Protein AF-A0A2V7YH62-F1 (afdb_monomer_lite)

Foldseek 3Di:
DDDDDDDDDDPDPPPLDDAAAAEAEQCEACVLPVQLVSLVVCVVRVHQAYEYFANQYQLVDARPVCCVPDPDHDDSVNRNVCRLVVSCVRRVVSNPPHQYAYAHALSCVNPDDQVRVCVSCVCRQVPVQFVVQQCVLPVPPPDRGSWTWGDDSLEIETEAEPRDLPGLDPVRLVVVLSVLVVLLPDPSRQEYEYEHAFAQDPDPPNVQHLVVDPSSNVSSVSVVVSQVVSCVNRVGYYHYYYHRPPDDDDDDPDDDDDDDDDDDDDDDDDDDDDDDDDDDPPPDPDDDDDDDDDDDDDDDDDD

Radius of gyration: 22.77 Å; chains: 1; bounding box: 61×68×78 Å

Sequence (303 aa):
MRTTFLLLCFATSISAQTWRFAVAGDSRNCGDVVMPAIAAGAKADHAAFYWHLGDFRALYKLDEDMVREAKTPFTILSYQSAAWPDFIRYQLQPFAPIPIFLGIGNHEMVQHTRGDYVMQFGDWLTRPEIVRQRLADDANDHVVRPYYHWIQGGVDFITMDNASQDMFDFPQVAWVRRILARDAADPQVKTVVVGMHAALPHSLGCDHSMNESAQGEYSGSQVYRELLQFRAASNKKVYVIASHSHFCTRRCSAGNHHRHGRRDSLSAAGYDAGLPARARTDRRLRISHGHRGPRRHDHVRFP

pLDDT: mean 81.3, std 25.96, range [20.94, 98.88]

Structure (mmCIF, N/CA/C/O backbone):
data_AF-A0A2V7YH62-F1
#
_entry.id   AF-A0A2V7Y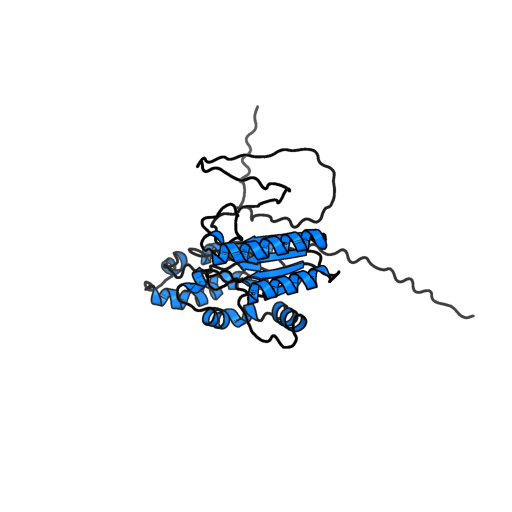H62-F1
#
loop_
_atom_site.group_PDB
_atom_site.id
_atom_site.type_symbol
_atom_site.label_atom_id
_atom_site.label_alt_id
_atom_site.label_comp_id
_atom_site.label_asym_id
_atom_site.label_entity_id
_atom_site.label_seq_id
_atom_site.pdbx_PDB_ins_code
_atom_site.Cartn_x
_atom_site.Cartn_y
_atom_site.Cartn_z
_atom_site.occupancy
_atom_site.B_iso_or_equiv
_atom_site.auth_seq_id
_atom_site.auth_comp_id
_atom_site.auth_asym_id
_atom_site.auth_atom_id
_atom_site.pdbx_PDB_model_num
ATOM 1 N N . MET A 1 1 ? -22.634 -34.916 55.154 1.00 40.41 1 MET A N 1
ATOM 2 C CA . MET A 1 1 ? -21.744 -33.748 54.977 1.00 40.41 1 MET A CA 1
ATOM 3 C C . MET A 1 1 ? -21.617 -33.485 53.483 1.00 40.41 1 MET A C 1
ATOM 5 O O . MET A 1 1 ? -21.158 -34.369 52.776 1.00 40.41 1 MET A O 1
ATOM 9 N N . ARG A 1 2 ? -22.136 -32.357 52.980 1.00 38.56 2 ARG A N 1
ATOM 10 C CA . ARG A 1 2 ? -22.010 -31.957 51.567 1.00 38.56 2 ARG A CA 1
ATOM 11 C C . ARG A 1 2 ? -20.915 -30.900 51.482 1.00 38.56 2 ARG A C 1
ATOM 13 O O . ARG A 1 2 ? -21.085 -29.811 52.017 1.00 38.56 2 ARG A O 1
ATOM 20 N N . THR A 1 3 ? -19.797 -31.256 50.868 1.00 43.84 3 THR A N 1
ATOM 21 C CA . THR A 1 3 ? -18.646 -30.370 50.689 1.00 43.84 3 THR A CA 1
ATOM 22 C C . THR A 1 3 ? -18.830 -29.605 49.384 1.00 43.84 3 THR A C 1
ATOM 24 O O . THR A 1 3 ? -18.710 -30.174 48.303 1.00 43.84 3 THR A O 1
ATOM 27 N N . THR A 1 4 ? -19.179 -2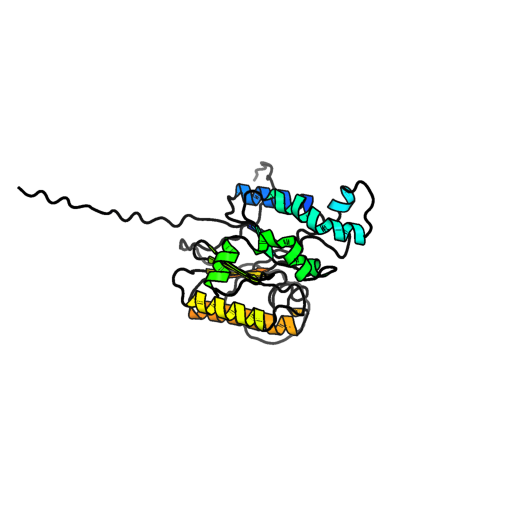8.325 49.480 1.00 45.91 4 THR A N 1
ATOM 28 C CA . THR A 1 4 ? -19.284 -27.421 48.330 1.00 45.91 4 THR A CA 1
ATOM 29 C C . THR A 1 4 ? -17.884 -26.917 47.981 1.00 45.91 4 THR A C 1
ATOM 31 O O . THR A 1 4 ? -17.276 -26.198 48.771 1.00 45.91 4 THR A O 1
ATOM 34 N N . PHE A 1 5 ? -17.354 -27.299 46.819 1.00 43.34 5 PHE A N 1
ATOM 35 C CA . PHE A 1 5 ? -16.109 -26.739 46.289 1.00 43.34 5 PHE A CA 1
ATOM 36 C C . PHE A 1 5 ? -16.401 -25.380 45.642 1.00 43.34 5 PHE A C 1
ATOM 38 O O . PHE A 1 5 ? -17.136 -25.301 44.659 1.00 43.34 5 PHE A O 1
ATOM 45 N N . LEU A 1 6 ? -15.831 -24.309 46.197 1.00 43.38 6 LEU A N 1
ATOM 46 C CA . LEU A 1 6 ? -15.834 -22.983 45.584 1.00 43.38 6 LEU A CA 1
ATOM 47 C C . LEU A 1 6 ? -14.673 -22.917 44.579 1.00 43.38 6 LEU A C 1
ATOM 49 O O . LEU A 1 6 ? -13.509 -22.932 44.977 1.00 43.38 6 LEU A O 1
ATOM 53 N N . LEU A 1 7 ? -14.975 -22.859 43.281 1.00 44.12 7 LEU A N 1
ATOM 54 C CA . LEU A 1 7 ? -13.971 -22.605 42.247 1.00 44.12 7 LEU A CA 1
ATOM 55 C C . LEU A 1 7 ? -13.761 -21.086 42.134 1.00 44.12 7 LEU A C 1
ATOM 57 O O . LEU A 1 7 ? -14.620 -20.371 41.620 1.00 44.12 7 LEU A O 1
ATOM 61 N N . LEU A 1 8 ? -12.628 -20.578 42.624 1.00 50.72 8 LEU A N 1
ATOM 62 C CA . LEU A 1 8 ? -12.190 -19.213 42.330 1.00 50.72 8 LEU A CA 1
ATOM 63 C C . LEU A 1 8 ? -11.562 -19.178 40.931 1.00 50.72 8 LEU A C 1
ATOM 65 O O . LEU A 1 8 ? -10.417 -19.584 40.737 1.00 50.72 8 LEU A O 1
ATOM 69 N N . CYS A 1 9 ? -12.306 -18.667 39.950 1.00 48.62 9 CYS A N 1
ATOM 70 C CA . CYS A 1 9 ? -11.752 -18.295 38.653 1.00 48.62 9 CYS A CA 1
ATOM 71 C C . CYS A 1 9 ? -10.941 -17.002 38.805 1.00 48.62 9 CYS A C 1
ATOM 73 O O . CYS A 1 9 ? -11.497 -15.905 38.842 1.00 48.62 9 CYS A O 1
ATOM 75 N N . PHE A 1 10 ? -9.616 -17.119 38.876 1.00 48.09 10 PHE A N 1
ATOM 76 C CA . PHE A 1 10 ? -8.734 -15.977 38.665 1.00 48.09 10 PHE A CA 1
ATOM 77 C C . PHE A 1 10 ? -8.800 -15.581 37.188 1.00 48.09 10 PHE A C 1
ATOM 79 O O . PHE A 1 10 ? -8.262 -16.274 36.327 1.00 48.09 10 PHE A O 1
ATOM 86 N N . ALA A 1 11 ? -9.470 -14.468 36.889 1.00 48.06 11 ALA A N 1
ATOM 87 C CA . ALA A 1 11 ? -9.362 -13.819 35.592 1.00 48.06 11 ALA A CA 1
ATOM 88 C C . ALA A 1 11 ? -7.935 -13.272 35.455 1.00 48.06 11 ALA A C 1
ATOM 90 O O . ALA A 1 11 ? -7.591 -12.223 36.001 1.00 48.06 11 ALA A O 1
ATOM 91 N N . THR A 1 12 ? -7.072 -14.009 34.762 1.00 44.12 12 THR A N 1
ATOM 92 C CA . THR A 1 12 ? -5.773 -13.497 34.347 1.00 44.12 12 THR A CA 1
ATOM 93 C C . THR A 1 12 ? -6.015 -12.444 33.273 1.00 44.12 12 THR A C 1
ATOM 95 O O . THR A 1 12 ? -6.425 -12.742 32.153 1.00 44.12 12 THR A O 1
ATOM 98 N N . SER A 1 13 ? -5.787 -11.178 33.618 1.00 47.88 13 SER A N 1
ATOM 99 C CA . SER A 1 13 ? -5.705 -10.104 32.632 1.00 47.88 13 SER A CA 1
ATOM 100 C C . SER A 1 13 ? -4.588 -10.450 31.650 1.00 47.88 13 SER A C 1
ATOM 102 O O . SER A 1 13 ? -3.409 -10.291 31.970 1.00 47.88 13 SER A O 1
ATOM 104 N N . ILE A 1 14 ? -4.947 -10.943 30.461 1.00 49.38 14 ILE A N 1
ATOM 105 C CA . ILE A 1 14 ? -4.014 -11.095 29.345 1.00 49.38 14 ILE A CA 1
ATOM 106 C C . ILE A 1 14 ? -3.505 -9.689 29.038 1.00 49.38 14 ILE A C 1
ATOM 108 O O . ILE A 1 14 ? -4.205 -8.859 28.457 1.00 49.38 14 ILE A O 1
ATOM 112 N N . SER A 1 15 ? -2.292 -9.386 29.496 1.00 53.06 15 SER A N 1
ATOM 113 C CA . SER A 1 15 ? -1.600 -8.171 29.094 1.00 53.06 15 SER A CA 1
ATOM 114 C C . SER A 1 15 ? -1.479 -8.217 27.577 1.00 53.06 15 SER A C 1
ATOM 116 O O . SER A 1 15 ? -0.818 -9.105 27.043 1.00 53.06 15 SER A O 1
ATOM 118 N N . ALA A 1 16 ? -2.148 -7.294 26.882 1.00 64.69 16 ALA A N 1
ATOM 119 C CA . ALA A 1 16 ? -2.027 -7.158 25.437 1.00 64.69 16 ALA A CA 1
ATOM 120 C C . ALA A 1 16 ? -0.539 -7.020 25.084 1.00 64.69 16 ALA A C 1
ATOM 122 O O . ALA A 1 16 ? 0.076 -5.988 25.387 1.00 64.69 16 ALA A O 1
ATOM 123 N N . GLN A 1 17 ? 0.026 -8.084 24.508 1.00 74.19 17 GLN A N 1
ATOM 124 C CA . GLN A 1 17 ? 1.429 -8.171 24.135 1.00 74.19 17 GLN A CA 1
ATOM 125 C C . GLN A 1 17 ? 1.733 -7.074 23.116 1.00 74.19 17 GLN A C 1
ATOM 127 O O . GLN A 1 17 ? 0.999 -6.883 22.146 1.00 74.19 17 GLN A O 1
ATOM 132 N N . THR A 1 18 ? 2.803 -6.319 23.352 1.00 87.50 18 THR A N 1
ATOM 133 C CA . THR A 1 18 ? 3.284 -5.339 22.379 1.00 87.50 18 THR A CA 1
ATOM 134 C C . THR A 1 18 ? 3.775 -6.083 21.143 1.00 87.50 18 THR A C 1
ATOM 136 O O . THR A 1 18 ? 4.648 -6.940 21.254 1.00 87.50 18 THR A O 1
ATOM 139 N N . TRP A 1 19 ? 3.249 -5.725 19.976 1.00 94.69 19 TRP A N 1
ATOM 140 C CA . TRP A 1 19 ? 3.699 -6.227 18.682 1.00 94.69 19 TRP A CA 1
ATOM 141 C C . TRP A 1 19 ? 4.122 -5.062 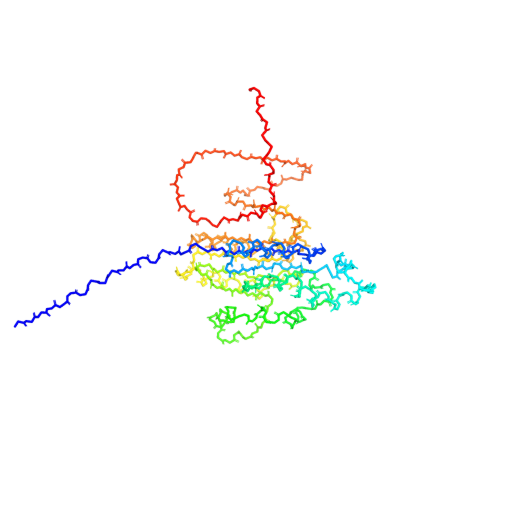17.783 1.00 94.69 19 TRP A C 1
ATOM 143 O O . TRP A 1 19 ? 3.827 -3.896 18.065 1.00 94.69 19 TRP A O 1
ATOM 153 N N . ARG A 1 20 ? 4.876 -5.379 16.730 1.00 95.62 20 ARG A N 1
ATOM 154 C CA . ARG A 1 20 ? 5.423 -4.419 15.764 1.00 95.62 20 ARG A CA 1
ATOM 155 C C . ARG A 1 20 ? 5.091 -4.873 14.354 1.00 95.62 20 ARG A C 1
ATOM 157 O O . ARG A 1 20 ? 4.827 -6.049 14.137 1.00 95.62 20 ARG A O 1
ATOM 164 N N . PHE A 1 21 ? 5.153 -3.959 13.404 1.00 97.75 21 PHE A N 1
ATOM 165 C CA . PHE A 1 21 ? 5.138 -4.272 11.983 1.00 97.75 21 PHE A CA 1
ATOM 166 C C . PHE A 1 21 ? 6.168 -3.396 11.277 1.00 97.75 21 PHE A C 1
ATOM 168 O O . PHE A 1 21 ? 6.520 -2.325 11.780 1.00 97.75 21 PHE A O 1
ATOM 175 N N . ALA A 1 22 ? 6.660 -3.869 10.139 1.00 97.88 22 ALA A N 1
ATOM 176 C CA . ALA A 1 22 ? 7.537 -3.107 9.266 1.00 97.88 22 ALA A CA 1
ATOM 177 C C . ALA A 1 22 ? 6.733 -2.601 8.063 1.00 97.88 22 ALA A C 1
ATOM 179 O O . ALA A 1 22 ? 5.840 -3.288 7.573 1.00 97.88 22 ALA A O 1
ATOM 180 N N . VAL A 1 23 ? 7.047 -1.402 7.582 1.00 97.50 23 VAL A N 1
ATOM 181 C CA . VAL A 1 23 ? 6.418 -0.812 6.398 1.00 97.50 23 VAL A CA 1
ATOM 182 C C . VAL A 1 23 ? 7.465 -0.043 5.607 1.00 97.50 23 VAL A C 1
ATOM 184 O O . VAL A 1 23 ? 8.304 0.636 6.200 1.00 97.50 23 VAL A O 1
ATOM 187 N N . ALA A 1 24 ? 7.438 -0.179 4.287 1.00 95.44 24 ALA A N 1
ATOM 188 C CA . ALA A 1 24 ? 8.243 0.612 3.362 1.00 95.44 24 ALA A CA 1
ATOM 189 C C . ALA A 1 24 ? 7.546 0.658 1.993 1.00 95.44 24 ALA A C 1
ATOM 191 O O . ALA A 1 24 ? 6.487 0.066 1.814 1.00 95.44 24 ALA A O 1
ATOM 192 N N . GLY A 1 25 ? 8.147 1.334 1.031 1.00 94.81 25 GLY A N 1
ATOM 193 C CA . GLY A 1 25 ? 7.817 1.253 -0.386 1.00 94.81 25 GLY A CA 1
ATOM 194 C C . GLY A 1 25 ? 8.993 1.797 -1.188 1.00 94.81 25 GLY A C 1
ATOM 195 O O . GLY A 1 25 ? 10.031 2.103 -0.593 1.00 94.81 25 GLY A O 1
ATOM 196 N N . ASP A 1 26 ? 8.845 1.909 -2.507 1.00 95.06 26 ASP A N 1
ATOM 197 C CA . ASP A 1 26 ? 9.877 2.494 -3.374 1.00 95.06 26 ASP A CA 1
ATOM 198 C C . ASP A 1 26 ? 11.235 1.792 -3.268 1.00 95.06 26 ASP A C 1
ATOM 200 O O . ASP A 1 26 ? 12.288 2.423 -3.182 1.00 95.06 26 ASP A O 1
ATOM 204 N N . SER A 1 27 ? 11.222 0.461 -3.287 1.00 93.81 27 SER A N 1
ATOM 205 C CA . SER A 1 27 ? 12.439 -0.355 -3.236 1.00 93.81 27 SER A CA 1
ATOM 206 C C . SER A 1 27 ? 13.240 -0.343 -4.542 1.00 93.81 27 SER A C 1
ATOM 208 O O . SER A 1 27 ? 14.323 -0.922 -4.609 1.00 93.81 27 SER A O 1
ATOM 210 N N . ARG A 1 28 ? 12.699 0.310 -5.575 1.00 90.75 28 ARG A N 1
ATOM 211 C CA . ARG A 1 28 ? 13.277 0.496 -6.909 1.00 90.75 28 ARG A CA 1
ATOM 212 C C . ARG A 1 28 ? 14.761 0.867 -6.852 1.00 90.75 28 ARG A C 1
ATOM 214 O O . ARG A 1 28 ? 15.190 1.640 -6.003 1.00 90.75 28 ARG A O 1
ATOM 221 N N . ASN A 1 29 ? 15.497 0.431 -7.869 1.00 87.62 29 ASN A N 1
ATOM 222 C CA . ASN A 1 29 ? 16.886 0.781 -8.154 1.00 87.62 29 ASN A CA 1
ATOM 223 C C . ASN A 1 29 ? 17.848 0.460 -6.995 1.00 87.62 29 ASN A C 1
ATOM 225 O O . ASN A 1 29 ? 18.127 1.313 -6.156 1.00 87.62 29 ASN A O 1
ATOM 229 N N . CYS A 1 30 ? 18.423 -0.749 -7.009 1.00 92.88 30 CYS A N 1
ATOM 230 C CA . CYS A 1 30 ? 19.193 -1.370 -5.916 1.00 92.88 30 CYS A CA 1
ATOM 231 C C . CYS A 1 30 ? 18.358 -2.053 -4.820 1.00 92.88 30 CYS A C 1
ATOM 233 O O . CYS A 1 30 ? 18.862 -2.293 -3.715 1.00 92.88 30 CYS A O 1
ATOM 235 N N . GLY A 1 31 ? 17.113 -2.423 -5.120 1.00 92.75 31 GLY A N 1
ATOM 236 C CA . GLY A 1 31 ? 16.243 -3.122 -4.177 1.00 92.75 31 GLY A CA 1
ATOM 237 C C . GLY A 1 31 ? 16.804 -4.460 -3.692 1.00 92.75 31 GLY A C 1
ATOM 238 O O . GLY A 1 31 ? 16.639 -4.785 -2.518 1.00 92.75 31 GLY A O 1
ATOM 239 N N . ASP A 1 32 ? 17.583 -5.171 -4.510 1.00 95.38 32 ASP A N 1
ATOM 240 C CA . ASP A 1 32 ? 18.215 -6.450 -4.132 1.00 95.38 32 ASP A CA 1
ATOM 241 C C . ASP A 1 32 ? 19.328 -6.288 -3.099 1.00 95.38 32 ASP A C 1
ATOM 243 O O . ASP A 1 32 ? 19.781 -7.256 -2.492 1.00 95.38 32 ASP A O 1
ATOM 247 N N . VAL A 1 33 ? 19.766 -5.051 -2.868 1.00 93.38 33 VAL A N 1
ATOM 248 C CA . VAL A 1 33 ? 20.717 -4.708 -1.811 1.00 93.38 33 VAL A CA 1
ATOM 249 C C . VAL A 1 33 ? 19.974 -4.196 -0.578 1.00 93.38 33 VAL A C 1
ATOM 251 O O . VAL A 1 33 ? 20.277 -4.588 0.551 1.00 93.38 33 VAL A O 1
ATOM 254 N N . VAL A 1 34 ? 18.991 -3.314 -0.778 1.00 94.06 34 VAL A N 1
ATOM 255 C CA . VAL A 1 34 ? 18.307 -2.605 0.313 1.00 94.06 34 VAL A CA 1
ATOM 256 C C . VAL A 1 34 ? 17.280 -3.492 1.018 1.00 94.06 34 VAL A C 1
ATOM 258 O O . VAL A 1 34 ? 17.224 -3.517 2.251 1.00 94.06 34 VAL A O 1
ATOM 261 N N . MET A 1 35 ? 16.485 -4.250 0.268 1.00 97.38 35 MET A N 1
ATOM 262 C CA . MET A 1 35 ? 15.373 -5.025 0.817 1.00 97.38 35 MET A CA 1
ATOM 263 C C . MET A 1 35 ? 15.812 -6.176 1.723 1.00 97.38 35 MET A C 1
ATOM 265 O O . MET A 1 35 ? 15.213 -6.323 2.792 1.00 97.38 35 MET A O 1
ATOM 269 N N . PRO A 1 36 ? 16.895 -6.923 1.429 1.00 97.75 36 PRO A N 1
ATOM 270 C CA . PRO A 1 36 ? 17.443 -7.877 2.391 1.00 97.75 36 PRO A CA 1
ATOM 271 C C . PRO A 1 36 ? 17.859 -7.238 3.724 1.00 97.75 36 PRO A C 1
ATOM 273 O O . PRO A 1 36 ? 17.656 -7.836 4.783 1.00 97.75 36 PRO A O 1
ATOM 276 N N . ALA A 1 37 ? 18.392 -6.010 3.707 1.00 96.06 37 ALA A N 1
ATOM 277 C CA . ALA A 1 37 ? 18.759 -5.298 4.930 1.00 96.06 37 ALA A CA 1
ATOM 278 C C . ALA A 1 37 ? 17.522 -4.858 5.734 1.00 96.06 37 ALA A C 1
ATOM 280 O O . ALA A 1 37 ? 17.495 -5.012 6.958 1.00 96.06 37 ALA A O 1
ATOM 281 N N . ILE A 1 38 ? 16.472 -4.373 5.058 1.00 96.12 38 ILE A N 1
ATOM 282 C CA . ILE A 1 38 ? 15.181 -4.063 5.697 1.00 96.12 38 ILE A CA 1
ATOM 283 C C . ILE A 1 38 ? 14.568 -5.333 6.300 1.00 96.12 38 ILE A C 1
ATOM 285 O O . ILE A 1 38 ? 14.123 -5.311 7.448 1.00 96.12 38 ILE A O 1
ATOM 289 N N . ALA A 1 39 ? 14.601 -6.453 5.575 1.00 98.19 39 ALA A N 1
ATOM 290 C CA . ALA A 1 39 ? 14.107 -7.738 6.056 1.00 98.19 39 ALA A CA 1
ATOM 291 C C . ALA A 1 39 ? 14.865 -8.225 7.299 1.00 98.19 39 ALA A C 1
ATOM 293 O O . ALA A 1 39 ? 14.245 -8.692 8.256 1.00 98.19 39 ALA A O 1
ATOM 294 N N . ALA A 1 40 ? 16.194 -8.077 7.328 1.00 98.00 40 ALA A N 1
ATOM 295 C CA . ALA A 1 40 ? 17.001 -8.396 8.504 1.00 98.00 40 ALA A CA 1
ATOM 296 C C . ALA A 1 40 ? 16.594 -7.548 9.723 1.00 98.00 40 ALA A C 1
ATOM 298 O O . ALA A 1 40 ? 16.428 -8.092 10.816 1.00 98.00 40 ALA A O 1
ATOM 299 N N . GLY A 1 41 ? 16.356 -6.246 9.528 1.00 96.69 41 GLY A N 1
ATOM 300 C CA . GLY A 1 41 ? 15.835 -5.359 10.573 1.00 96.69 41 GLY A CA 1
ATOM 301 C C . GLY A 1 41 ? 14.446 -5.775 11.065 1.00 96.69 41 GLY A C 1
ATOM 302 O O . GLY A 1 41 ? 14.234 -5.922 12.265 1.00 96.69 41 GLY A O 1
ATOM 303 N N . ALA A 1 42 ? 13.518 -6.062 10.146 1.00 97.88 42 ALA A N 1
ATOM 304 C CA . ALA A 1 42 ? 12.169 -6.519 10.484 1.00 97.88 42 ALA A CA 1
ATOM 305 C C . ALA A 1 42 ? 12.182 -7.826 11.299 1.00 97.88 42 ALA A C 1
ATOM 307 O O . ALA A 1 42 ? 11.416 -7.968 12.254 1.00 97.88 42 ALA A O 1
ATOM 308 N N . LYS A 1 43 ? 13.080 -8.763 10.964 1.00 98.12 43 LYS A N 1
ATOM 309 C CA . LYS A 1 43 ? 13.286 -10.006 11.728 1.00 98.12 43 LYS A CA 1
ATOM 310 C C . LYS A 1 43 ? 13.855 -9.736 13.115 1.00 98.12 43 LYS A C 1
ATOM 312 O O . LYS A 1 43 ? 13.335 -10.279 14.086 1.00 98.12 43 LYS A O 1
ATOM 317 N N . ALA A 1 44 ? 14.880 -8.889 13.213 1.00 97.31 44 ALA A N 1
ATOM 318 C CA . ALA A 1 44 ? 15.494 -8.522 14.487 1.00 97.31 44 ALA A CA 1
ATOM 319 C C . ALA A 1 44 ? 14.501 -7.825 15.435 1.00 97.31 44 ALA A C 1
ATOM 321 O O . ALA A 1 44 ? 14.512 -8.074 16.638 1.00 97.31 44 ALA A O 1
ATOM 322 N N . ASP A 1 45 ? 13.590 -7.015 14.890 1.00 95.88 45 ASP A N 1
ATOM 323 C CA . ASP A 1 45 ? 12.553 -6.317 15.658 1.00 95.88 45 ASP A CA 1
ATOM 324 C C . ASP A 1 45 ? 11.304 -7.173 15.944 1.00 95.88 45 ASP A C 1
ATOM 326 O O . ASP A 1 45 ? 10.366 -6.705 16.610 1.00 95.88 45 ASP A O 1
ATOM 330 N N . HIS A 1 46 ? 11.298 -8.429 15.480 1.00 96.50 46 HIS A N 1
ATOM 331 C CA . HIS A 1 46 ? 10.175 -9.365 15.561 1.00 96.50 46 HIS A CA 1
ATOM 332 C C . HIS A 1 46 ? 8.880 -8.773 14.984 1.00 96.50 46 HIS A C 1
ATOM 334 O O . HIS A 1 46 ? 7.822 -8.799 15.621 1.00 96.50 46 HIS A O 1
ATOM 340 N N . ALA A 1 47 ? 8.970 -8.191 13.787 1.00 97.75 47 ALA A N 1
ATOM 341 C CA . ALA A 1 47 ? 7.809 -7.671 13.081 1.00 97.75 47 ALA A CA 1
ATOM 342 C C . ALA A 1 47 ? 6.794 -8.796 12.813 1.00 97.75 47 ALA A C 1
ATOM 344 O O . ALA A 1 47 ? 7.133 -9.852 12.282 1.00 97.75 47 ALA A O 1
ATOM 345 N N . ALA A 1 48 ? 5.535 -8.549 13.169 1.00 98.00 48 ALA A N 1
ATOM 346 C CA . ALA A 1 48 ? 4.428 -9.470 12.946 1.00 98.00 48 ALA A CA 1
ATOM 347 C C . ALA A 1 48 ? 4.076 -9.598 11.457 1.00 98.00 48 ALA A C 1
ATOM 349 O O . ALA A 1 48 ? 3.566 -10.630 11.037 1.00 98.00 48 ALA A O 1
ATOM 350 N N . PHE A 1 49 ? 4.342 -8.550 10.678 1.00 98.62 49 PHE A N 1
ATOM 351 C CA . PHE A 1 49 ? 4.245 -8.536 9.224 1.00 98.62 49 PHE A CA 1
ATOM 352 C C . PHE A 1 49 ? 5.108 -7.409 8.637 1.00 98.62 49 PHE A C 1
ATOM 354 O O . PHE A 1 49 ? 5.535 -6.491 9.351 1.00 98.62 49 PHE A O 1
ATOM 361 N N . TYR A 1 50 ? 5.325 -7.478 7.329 1.00 98.69 50 TYR A N 1
ATOM 362 C CA . TYR A 1 50 ? 5.877 -6.424 6.491 1.00 98.69 50 TYR A CA 1
ATOM 363 C C . TYR A 1 50 ? 4.818 -5.932 5.493 1.00 98.69 50 TYR A C 1
ATOM 365 O O . TYR A 1 50 ? 4.071 -6.734 4.939 1.00 98.69 50 TYR A O 1
ATOM 373 N N . TRP A 1 51 ? 4.740 -4.622 5.267 1.00 98.75 51 TRP A N 1
ATOM 374 C CA . TRP A 1 51 ? 3.809 -3.998 4.326 1.00 98.75 51 TRP A CA 1
ATOM 375 C C . TRP A 1 51 ? 4.571 -3.144 3.312 1.00 98.75 51 TRP A C 1
ATOM 377 O O . TRP A 1 51 ? 5.231 -2.177 3.693 1.00 98.75 51 TRP A O 1
ATOM 387 N N . HIS A 1 52 ? 4.503 -3.508 2.032 1.00 98.56 52 HIS A N 1
ATOM 388 C CA . HIS A 1 52 ? 5.134 -2.768 0.941 1.00 98.56 52 HIS A CA 1
ATOM 389 C C . HIS A 1 52 ? 4.107 -1.885 0.234 1.00 98.56 52 HIS A C 1
ATOM 391 O O . HIS A 1 52 ? 3.122 -2.398 -0.285 1.00 98.56 52 HIS A O 1
ATOM 397 N N . LEU A 1 53 ? 4.326 -0.577 0.167 1.00 98.38 53 LEU A N 1
ATOM 398 C CA . LEU A 1 53 ? 3.367 0.403 -0.351 1.00 98.38 53 LEU A CA 1
ATOM 399 C C . LEU A 1 53 ? 3.630 0.772 -1.823 1.00 98.38 53 LEU A C 1
ATOM 401 O O . LEU A 1 53 ? 3.650 1.949 -2.173 1.00 98.38 53 LEU A O 1
ATOM 405 N N . GLY A 1 54 ? 3.829 -0.237 -2.675 1.00 97.31 54 GLY A N 1
ATOM 406 C CA . GLY A 1 54 ? 4.038 -0.056 -4.118 1.00 97.31 54 GLY A CA 1
ATOM 407 C C . GLY A 1 54 ? 5.453 0.348 -4.527 1.00 97.31 54 GLY A C 1
ATOM 408 O O . GLY A 1 54 ? 6.320 0.575 -3.676 1.00 97.31 54 GLY A O 1
ATOM 409 N N . ASP A 1 55 ? 5.655 0.418 -5.841 1.00 97.56 55 ASP A N 1
ATOM 410 C CA . ASP A 1 55 ? 6.905 0.744 -6.522 1.00 97.56 55 ASP A CA 1
ATOM 411 C C . ASP A 1 55 ? 8.032 -0.246 -6.218 1.00 97.56 55 ASP A C 1
ATOM 413 O O . ASP A 1 55 ? 9.005 0.041 -5.516 1.00 97.56 55 ASP A O 1
ATOM 417 N N . PHE A 1 56 ? 7.876 -1.443 -6.770 1.00 97.25 56 PHE A N 1
ATOM 418 C CA . PHE A 1 56 ? 8.752 -2.594 -6.543 1.00 97.25 56 PHE A CA 1
ATOM 419 C C . PHE A 1 56 ? 10.031 -2.533 -7.380 1.00 97.25 56 PHE A C 1
ATOM 421 O O . PHE A 1 56 ? 11.130 -2.872 -6.939 1.00 97.25 56 PHE A O 1
ATOM 428 N N . ARG A 1 57 ? 9.865 -2.114 -8.634 1.00 97.38 57 ARG A N 1
ATOM 429 C CA . ARG A 1 57 ? 10.905 -1.987 -9.657 1.00 97.38 57 ARG A CA 1
ATOM 430 C C . ARG A 1 57 ? 10.671 -0.710 -10.436 1.00 97.38 57 ARG A C 1
ATOM 432 O O . ARG A 1 57 ? 9.555 -0.201 -10.465 1.00 97.38 57 ARG A O 1
ATOM 439 N N . ALA A 1 58 ? 11.714 -0.165 -11.054 1.00 94.38 58 ALA A N 1
ATOM 440 C CA . ALA A 1 58 ? 11.560 1.069 -11.805 1.00 94.38 58 ALA A CA 1
ATOM 441 C C . ALA A 1 58 ? 10.604 0.885 -12.993 1.00 94.38 58 ALA A C 1
ATOM 443 O O . ALA A 1 58 ? 9.714 1.704 -13.162 1.00 94.38 58 ALA A O 1
ATOM 444 N N . LEU A 1 59 ? 10.732 -0.170 -13.799 1.00 94.75 59 LEU A N 1
ATOM 445 C CA . LEU A 1 59 ? 9.890 -0.464 -14.978 1.00 94.75 59 LEU A CA 1
ATOM 446 C C . LEU A 1 59 ? 9.940 0.572 -16.128 1.00 94.75 59 LEU A C 1
ATOM 448 O O . LEU A 1 59 ? 9.836 0.172 -17.284 1.00 94.75 59 LEU A O 1
ATOM 452 N N . TYR A 1 60 ? 10.187 1.864 -15.880 1.00 93.12 60 TYR A N 1
ATOM 453 C CA . TYR A 1 60 ? 10.457 2.891 -16.911 1.00 93.12 60 TYR A CA 1
ATOM 454 C C . TYR A 1 60 ? 11.939 2.989 -17.302 1.00 93.12 60 TYR A C 1
ATOM 456 O O . TYR A 1 60 ? 12.283 3.627 -18.295 1.00 93.12 60 TYR A O 1
ATOM 464 N N . LYS A 1 61 ? 12.825 2.384 -16.508 1.00 95.12 61 LYS A N 1
ATOM 465 C CA . LYS A 1 61 ? 14.263 2.257 -16.759 1.00 95.12 61 LYS A CA 1
ATOM 466 C C . LYS A 1 61 ? 14.765 0.948 -16.158 1.00 95.12 61 LYS A C 1
ATOM 468 O O . LYS A 1 61 ? 14.063 0.339 -15.358 1.00 95.12 61 LYS A O 1
ATOM 473 N N . LEU A 1 62 ? 15.978 0.550 -16.527 1.00 96.75 62 LEU A N 1
ATOM 474 C CA . LEU A 1 62 ? 16.635 -0.615 -15.941 1.00 96.75 62 LEU A CA 1
ATOM 475 C C . LEU A 1 62 ? 17.068 -0.308 -14.498 1.00 96.75 62 LEU A C 1
ATOM 477 O O . LEU A 1 62 ? 17.641 0.754 -14.245 1.00 96.75 62 LEU A O 1
ATOM 481 N N . ASP A 1 63 ? 16.811 -1.234 -13.577 1.00 97.12 63 ASP A N 1
ATOM 482 C CA . ASP A 1 63 ? 17.326 -1.182 -12.205 1.00 97.12 63 ASP A CA 1
ATOM 483 C C . ASP A 1 63 ? 18.830 -1.517 -12.181 1.00 97.12 63 ASP A C 1
ATOM 485 O O . ASP A 1 63 ? 19.268 -2.495 -12.792 1.00 97.12 63 ASP A O 1
ATOM 489 N N . GLU A 1 64 ? 19.628 -0.726 -11.461 1.00 96.50 64 GLU A N 1
ATOM 490 C CA . GLU A 1 64 ? 21.093 -0.867 -11.420 1.00 96.50 64 GLU A CA 1
ATOM 491 C C . GLU A 1 64 ? 21.581 -2.203 -10.838 1.00 96.50 64 GLU A C 1
ATOM 493 O O . GLU A 1 64 ? 22.556 -2.768 -11.334 1.00 96.50 64 GLU A O 1
ATOM 498 N N . ASP A 1 65 ? 20.916 -2.731 -9.808 1.00 95.75 65 ASP A N 1
ATOM 499 C CA . ASP A 1 65 ? 21.201 -4.056 -9.248 1.00 95.75 65 ASP A CA 1
ATOM 500 C C . ASP A 1 65 ? 20.972 -5.156 -10.279 1.00 95.75 65 ASP A C 1
ATOM 502 O O . ASP A 1 65 ? 21.873 -5.961 -10.505 1.00 95.75 65 ASP A O 1
ATOM 506 N N . MET A 1 66 ? 19.835 -5.137 -10.975 1.00 96.94 66 MET A N 1
ATOM 507 C CA . MET A 1 66 ? 19.559 -6.135 -12.008 1.00 96.94 66 MET A CA 1
ATOM 508 C C . MET A 1 66 ? 20.566 -6.050 -13.158 1.00 96.94 66 MET A C 1
ATOM 510 O O . MET A 1 66 ? 21.048 -7.080 -13.622 1.00 96.94 66 MET A O 1
ATOM 514 N N . VAL A 1 67 ? 20.923 -4.839 -13.610 1.00 96.62 67 VAL A N 1
ATOM 515 C CA . VAL A 1 67 ? 21.936 -4.647 -14.665 1.00 96.62 67 VAL A CA 1
ATOM 516 C C . VAL A 1 67 ? 23.299 -5.180 -14.232 1.00 96.62 67 VAL A C 1
ATOM 518 O O . VAL A 1 67 ? 23.980 -5.817 -15.033 1.00 96.62 67 VAL A O 1
ATOM 521 N N . ARG A 1 68 ? 23.696 -4.944 -12.978 1.00 95.25 68 ARG A N 1
ATOM 522 C CA . ARG A 1 68 ? 24.983 -5.406 -12.447 1.00 95.25 68 ARG A CA 1
ATOM 523 C C . ARG A 1 68 ? 25.066 -6.930 -12.364 1.00 95.25 68 ARG A C 1
ATOM 525 O O . ARG A 1 68 ? 26.117 -7.484 -12.670 1.00 95.25 68 ARG A O 1
ATOM 532 N N . GLU A 1 69 ? 23.986 -7.596 -11.961 1.00 93.69 69 GLU A N 1
ATOM 533 C CA . GLU A 1 69 ? 23.956 -9.060 -11.821 1.00 93.69 69 GLU A CA 1
ATOM 534 C C . GLU A 1 69 ? 23.661 -9.792 -13.149 1.00 93.69 69 GLU A C 1
ATOM 536 O O . GLU A 1 69 ? 23.774 -11.020 -13.242 1.00 93.69 69 GLU A O 1
ATOM 541 N N . ALA A 1 70 ? 23.282 -9.062 -14.204 1.00 93.62 70 ALA A N 1
ATOM 542 C CA . ALA A 1 70 ? 22.909 -9.649 -15.483 1.00 93.62 70 ALA A CA 1
ATOM 543 C C . ALA A 1 70 ? 24.111 -10.282 -16.204 1.00 93.62 70 ALA A C 1
ATOM 545 O O . ALA A 1 70 ? 25.100 -9.627 -16.525 1.00 93.62 70 ALA A O 1
ATOM 546 N N . LYS A 1 71 ? 23.986 -11.564 -16.568 1.00 93.31 71 LYS A N 1
ATOM 547 C CA . LYS A 1 71 ? 24.980 -12.260 -17.412 1.00 93.31 71 LYS A CA 1
ATOM 548 C C . LYS A 1 71 ? 24.983 -11.766 -18.859 1.00 93.31 71 LYS A C 1
ATOM 550 O O . LYS A 1 71 ? 25.978 -11.905 -19.563 1.00 93.31 71 LYS A O 1
ATOM 555 N N . THR A 1 72 ? 23.851 -11.239 -19.307 1.00 93.25 72 THR A N 1
ATOM 556 C CA . THR A 1 72 ? 23.646 -10.679 -20.641 1.00 93.25 72 THR A CA 1
ATOM 557 C C . THR A 1 72 ? 22.955 -9.331 -20.502 1.00 93.25 72 THR A C 1
ATOM 559 O O . THR A 1 72 ? 22.043 -9.233 -19.679 1.00 93.25 72 THR A O 1
ATOM 562 N N . PRO A 1 73 ? 23.318 -8.314 -21.300 1.00 95.12 73 PRO A N 1
ATOM 563 C CA . PRO A 1 73 ? 22.686 -7.004 -21.213 1.00 95.12 73 PRO A CA 1
ATOM 564 C C . PRO A 1 73 ? 21.168 -7.078 -21.385 1.00 95.12 73 PRO A C 1
ATOM 566 O O . PRO A 1 73 ? 20.667 -7.736 -22.299 1.00 95.12 73 PRO A O 1
ATOM 569 N N . PHE A 1 74 ? 20.439 -6.366 -20.530 1.00 96.56 74 PHE A N 1
ATOM 570 C CA . PHE A 1 74 ? 19.000 -6.205 -20.680 1.00 96.56 74 PHE A CA 1
ATOM 571 C C . PHE A 1 74 ? 18.670 -5.217 -21.804 1.00 96.56 74 PHE A C 1
ATOM 573 O O . PHE A 1 74 ? 19.223 -4.120 -21.879 1.00 96.56 74 PHE A O 1
ATOM 580 N N . THR A 1 75 ? 17.681 -5.565 -22.625 1.00 96.19 75 THR A N 1
ATOM 581 C CA . THR A 1 75 ? 16.809 -4.568 -23.262 1.00 96.19 75 THR A CA 1
ATOM 582 C C . THR A 1 75 ? 15.701 -4.172 -22.286 1.00 96.19 75 THR A C 1
ATOM 584 O O . THR A 1 75 ? 15.374 -4.948 -21.384 1.00 96.19 75 THR A O 1
ATOM 587 N N . ILE A 1 76 ? 15.064 -3.013 -22.494 1.00 94.81 76 ILE A N 1
ATOM 588 C CA . ILE A 1 76 ? 13.945 -2.572 -21.644 1.00 94.81 76 ILE A CA 1
ATOM 589 C C . ILE A 1 76 ? 12.823 -3.621 -21.560 1.00 94.81 76 ILE A C 1
ATOM 591 O O . ILE A 1 76 ? 12.367 -3.925 -20.462 1.00 94.81 76 ILE A O 1
ATOM 595 N N . LEU A 1 77 ? 12.473 -4.267 -22.680 1.00 94.75 77 LEU A N 1
ATOM 596 C CA . LEU A 1 77 ? 11.437 -5.307 -22.730 1.00 94.75 77 LEU A CA 1
ATOM 597 C C . LEU A 1 77 ? 11.827 -6.562 -21.937 1.00 94.75 77 LEU A C 1
ATOM 599 O O . LEU A 1 77 ? 11.023 -7.103 -21.176 1.00 94.75 77 LEU A O 1
ATOM 603 N N . SER A 1 78 ? 13.073 -7.024 -22.094 1.00 96.00 78 SER A N 1
ATOM 604 C CA . SER A 1 78 ? 13.561 -8.197 -21.353 1.00 96.00 78 SER A CA 1
ATOM 605 C C . SER A 1 78 ? 13.660 -7.934 -19.849 1.00 96.00 78 SER A C 1
ATOM 607 O O . SER A 1 78 ? 13.366 -8.823 -19.056 1.00 96.00 78 SER A O 1
ATOM 609 N N . TYR A 1 79 ? 14.011 -6.707 -19.455 1.00 97.06 79 TYR A N 1
ATOM 610 C CA . TYR A 1 79 ? 14.029 -6.300 -18.055 1.00 97.06 79 TYR A CA 1
ATOM 611 C C . TYR A 1 79 ? 12.614 -6.214 -17.482 1.00 97.06 79 TYR A C 1
ATOM 613 O O . TYR A 1 79 ? 12.367 -6.801 -16.437 1.00 97.06 79 TYR A O 1
ATOM 621 N N . GLN A 1 80 ? 11.671 -5.568 -18.175 1.00 95.88 80 GLN A N 1
ATOM 622 C CA . GLN A 1 80 ? 10.279 -5.463 -17.718 1.00 95.88 80 GLN A CA 1
ATOM 623 C C . GLN A 1 80 ? 9.654 -6.849 -17.506 1.00 95.88 80 GLN A C 1
ATOM 625 O O . GLN A 1 80 ? 8.998 -7.081 -16.497 1.00 95.88 80 GLN A O 1
ATOM 630 N N . SER A 1 81 ? 9.958 -7.804 -18.390 1.00 95.19 81 SER A N 1
ATOM 631 C CA . SER A 1 81 ? 9.514 -9.198 -18.249 1.00 95.19 81 SER A CA 1
ATOM 632 C C . SER A 1 81 ? 10.141 -9.922 -17.046 1.00 95.19 81 SER A C 1
ATOM 634 O O . SER A 1 81 ? 9.537 -10.836 -16.489 1.00 95.19 81 SER A O 1
ATOM 636 N N . ALA A 1 82 ? 11.360 -9.545 -16.648 1.00 96.44 82 ALA A N 1
ATOM 637 C CA . ALA A 1 82 ? 12.086 -10.159 -15.536 1.00 96.44 82 ALA A CA 1
ATOM 638 C C . ALA A 1 82 ? 11.844 -9.460 -14.186 1.00 96.44 82 ALA A C 1
ATOM 640 O O . ALA A 1 82 ? 12.022 -10.083 -13.143 1.00 96.44 82 ALA A O 1
ATOM 641 N N . ALA A 1 83 ? 11.432 -8.192 -14.196 1.00 97.25 83 ALA A N 1
ATOM 642 C CA . ALA A 1 83 ? 11.405 -7.305 -13.037 1.00 97.25 83 ALA A CA 1
ATOM 643 C C . ALA A 1 83 ? 10.550 -7.833 -11.872 1.00 97.25 83 ALA A C 1
ATOM 645 O O . ALA A 1 83 ? 11.011 -7.857 -10.731 1.00 97.25 83 ALA A O 1
ATOM 646 N N . TRP A 1 84 ? 9.321 -8.287 -12.135 1.00 98.00 84 TRP A N 1
ATOM 647 C CA . TRP A 1 84 ? 8.443 -8.833 -11.092 1.00 98.00 84 TRP A CA 1
ATOM 648 C C . TRP A 1 84 ? 8.898 -10.200 -10.552 1.00 98.00 84 TRP A C 1
ATOM 650 O O . TRP A 1 84 ? 8.979 -10.337 -9.327 1.00 98.00 84 TRP A O 1
ATOM 660 N N . PRO A 1 85 ? 9.259 -11.197 -11.390 1.00 97.69 85 PRO A N 1
ATOM 661 C CA . PRO A 1 85 ? 9.879 -12.433 -10.902 1.00 97.69 85 PRO A CA 1
ATOM 662 C C . PRO A 1 85 ? 11.118 -12.190 -10.035 1.00 97.69 85 PRO A C 1
ATOM 664 O O . PRO A 1 85 ? 11.323 -12.860 -9.019 1.00 97.69 85 PRO A O 1
ATOM 667 N N . ASP A 1 86 ? 11.934 -11.220 -10.432 1.00 97.81 86 ASP A N 1
ATOM 668 C CA . ASP A 1 86 ? 13.157 -10.850 -9.741 1.00 97.81 86 ASP A CA 1
ATOM 669 C C . ASP A 1 86 ? 12.869 -10.162 -8.393 1.00 97.81 86 ASP A C 1
ATOM 671 O O . ASP A 1 86 ? 13.391 -10.591 -7.365 1.00 97.81 86 ASP A O 1
ATOM 675 N N . PHE A 1 87 ? 11.921 -9.217 -8.352 1.00 98.31 87 PHE A N 1
ATOM 676 C CA . PHE A 1 87 ? 11.403 -8.623 -7.111 1.00 98.31 87 PHE A CA 1
ATOM 677 C C . PHE A 1 87 ? 10.910 -9.684 -6.114 1.00 98.31 87 PHE A C 1
ATOM 679 O O . PHE A 1 87 ? 11.287 -9.678 -4.939 1.00 98.31 87 PHE A O 1
ATOM 686 N N . ILE A 1 88 ? 10.105 -10.646 -6.576 1.00 98.38 88 ILE A N 1
ATOM 687 C CA . ILE A 1 88 ? 9.608 -11.738 -5.726 1.00 98.38 88 ILE A CA 1
ATOM 688 C C . ILE A 1 88 ? 10.780 -12.524 -5.123 1.00 98.38 88 ILE A C 1
ATOM 690 O O . ILE A 1 88 ? 10.790 -12.826 -3.925 1.00 98.38 88 ILE A O 1
ATOM 694 N N . ARG A 1 89 ? 11.786 -12.841 -5.942 1.00 97.81 89 ARG A N 1
ATOM 695 C CA . ARG A 1 89 ? 12.927 -13.658 -5.526 1.00 97.81 89 ARG A CA 1
ATOM 696 C C . ARG A 1 89 ? 13.886 -12.930 -4.594 1.00 97.81 89 ARG A C 1
ATOM 698 O O . ARG A 1 89 ? 14.353 -13.551 -3.646 1.00 97.81 89 ARG A O 1
ATOM 705 N N . TYR A 1 90 ? 14.214 -11.675 -4.863 1.00 97.69 90 TYR A N 1
ATOM 706 C CA . TYR A 1 90 ? 15.329 -11.002 -4.191 1.00 97.69 90 TYR A CA 1
ATOM 707 C C . TYR A 1 90 ? 14.897 -9.909 -3.220 1.00 97.69 90 TYR A C 1
ATOM 709 O O . TYR A 1 90 ? 15.681 -9.530 -2.352 1.00 97.69 90 TYR A O 1
ATOM 717 N N . GLN A 1 91 ? 13.639 -9.469 -3.279 1.00 97.94 91 GLN A N 1
ATOM 718 C CA . GLN A 1 91 ? 13.119 -8.436 -2.384 1.00 97.94 91 GLN A CA 1
ATOM 719 C C . GLN A 1 91 ? 12.023 -8.942 -1.448 1.00 97.94 91 GLN A C 1
ATOM 721 O O . GLN A 1 91 ? 12.016 -8.555 -0.280 1.00 97.94 91 GLN A O 1
ATOM 726 N N . LEU A 1 92 ? 11.149 -9.855 -1.894 1.00 98.12 92 LEU A N 1
ATOM 727 C CA . LEU A 1 92 ? 10.130 -10.450 -1.016 1.00 98.12 92 LEU A CA 1
ATOM 728 C C . LEU A 1 92 ? 10.649 -11.655 -0.230 1.00 98.12 92 LEU A C 1
ATOM 730 O O . LEU A 1 92 ? 10.476 -11.716 0.988 1.00 98.12 92 LEU A O 1
ATOM 734 N N . GLN A 1 93 ? 11.309 -12.607 -0.896 1.00 97.88 93 GLN A N 1
ATOM 735 C CA . GLN A 1 93 ? 11.807 -13.831 -0.253 1.00 97.88 93 GLN A CA 1
ATOM 736 C C . GLN A 1 93 ? 12.683 -13.583 0.993 1.00 97.88 93 GLN A C 1
ATOM 738 O O . GLN A 1 93 ? 12.505 -14.322 1.969 1.00 97.88 93 GLN A O 1
ATOM 743 N N . PRO A 1 94 ? 13.539 -12.538 1.060 1.00 98.25 94 PRO A N 1
ATOM 744 C CA . PRO A 1 94 ? 14.299 -12.236 2.268 1.00 98.25 94 PRO A CA 1
ATOM 745 C C . PRO A 1 94 ? 13.449 -12.005 3.519 1.00 98.25 94 PRO A C 1
ATOM 747 O O . PRO A 1 94 ? 13.959 -12.206 4.619 1.00 98.25 94 PRO A O 1
ATOM 750 N N . PHE A 1 95 ? 12.171 -11.625 3.406 1.00 98.31 95 PHE A N 1
ATOM 751 C CA . PHE A 1 95 ? 11.290 -11.437 4.564 1.00 98.31 95 PHE A CA 1
ATOM 752 C C . PHE A 1 95 ? 10.805 -12.749 5.182 1.00 98.31 95 PHE A C 1
ATOM 754 O O . PHE A 1 95 ? 10.413 -12.741 6.348 1.00 98.31 95 PHE A O 1
ATOM 761 N N . ALA A 1 96 ? 10.885 -13.883 4.479 1.00 96.50 96 ALA A N 1
ATOM 762 C CA . ALA A 1 96 ? 10.404 -15.158 5.004 1.00 96.50 96 ALA A CA 1
ATOM 763 C C . ALA A 1 96 ? 11.022 -15.484 6.389 1.00 96.50 96 ALA A C 1
ATOM 765 O O . ALA A 1 96 ? 12.236 -15.315 6.579 1.00 96.50 96 ALA A O 1
ATOM 766 N N . PRO A 1 97 ? 10.215 -15.939 7.374 1.00 97.25 97 PRO A N 1
ATOM 767 C CA . PRO A 1 97 ? 8.798 -16.317 7.271 1.00 97.25 97 PRO A CA 1
ATOM 768 C C . PRO A 1 97 ? 7.790 -15.194 7.609 1.00 97.25 97 PRO A C 1
ATOM 770 O O . PRO A 1 97 ? 6.617 -15.487 7.831 1.00 97.25 97 PRO A O 1
ATOM 773 N N . ILE A 1 98 ? 8.212 -13.927 7.699 1.00 98.38 98 ILE A N 1
ATOM 774 C CA . ILE A 1 98 ? 7.328 -12.806 8.056 1.00 98.38 98 ILE A CA 1
ATOM 775 C C . ILE A 1 98 ? 6.225 -12.652 6.986 1.00 98.38 98 ILE A C 1
ATOM 777 O O . ILE A 1 98 ? 6.550 -12.577 5.800 1.00 98.38 98 ILE A O 1
ATOM 781 N N . PRO A 1 99 ? 4.935 -12.576 7.371 1.00 98.38 99 PRO A N 1
ATOM 782 C CA . PRO A 1 99 ? 3.834 -12.213 6.479 1.00 98.38 99 PRO A CA 1
ATOM 783 C C . PRO A 1 99 ? 4.092 -10.924 5.696 1.00 98.38 99 PRO A C 1
ATOM 785 O O . PRO A 1 99 ? 4.536 -9.937 6.276 1.00 98.38 99 PRO A O 1
ATOM 788 N N . ILE A 1 100 ? 3.762 -10.908 4.404 1.00 98.62 100 ILE A N 1
ATOM 789 C CA . ILE A 1 100 ? 3.939 -9.736 3.538 1.00 98.62 100 ILE A CA 1
ATOM 790 C C . ILE A 1 100 ? 2.586 -9.290 2.991 1.00 98.62 100 ILE A C 1
ATOM 792 O O . ILE A 1 100 ? 1.861 -10.104 2.423 1.00 98.62 100 ILE A O 1
ATOM 796 N N . PHE A 1 101 ? 2.297 -8.000 3.111 1.00 98.75 101 PHE A N 1
ATOM 797 C CA . PHE A 1 101 ? 1.165 -7.321 2.489 1.00 98.75 101 PHE A CA 1
ATOM 798 C C . PHE A 1 101 ? 1.688 -6.371 1.411 1.00 98.75 101 PHE A C 1
ATOM 800 O O . PHE A 1 101 ? 2.672 -5.666 1.634 1.00 98.75 101 PHE A O 1
ATOM 807 N N . LEU A 1 102 ? 1.049 -6.362 0.243 1.00 98.75 102 LEU A N 1
ATOM 808 C CA . LEU A 1 102 ? 1.468 -5.562 -0.909 1.00 98.75 102 LEU A CA 1
ATOM 809 C C . LEU A 1 102 ? 0.392 -4.540 -1.279 1.00 98.75 102 LEU A C 1
ATOM 811 O O . LEU A 1 102 ? -0.774 -4.900 -1.430 1.00 98.75 102 LEU A O 1
ATOM 815 N N . GLY A 1 103 ? 0.795 -3.285 -1.427 1.00 98.31 103 GLY A N 1
ATOM 816 C CA . GLY A 1 103 ? 0.077 -2.239 -2.145 1.00 98.31 103 GLY A CA 1
ATOM 817 C C . GLY A 1 103 ? 0.693 -2.023 -3.526 1.00 98.31 103 GLY A C 1
ATOM 818 O O . GLY A 1 103 ? 1.830 -2.424 -3.770 1.00 98.31 103 GLY A O 1
ATOM 819 N N . ILE A 1 104 ? -0.069 -1.386 -4.409 1.00 98.19 104 ILE A N 1
ATOM 820 C CA . ILE A 1 104 ? 0.317 -1.090 -5.792 1.00 98.19 104 ILE A CA 1
ATOM 821 C C . ILE A 1 104 ? 0.776 0.368 -5.925 1.00 98.19 104 ILE A C 1
ATOM 823 O O . ILE A 1 104 ? 0.160 1.257 -5.334 1.00 98.19 104 ILE A O 1
ATOM 827 N N . GLY A 1 105 ? 1.842 0.613 -6.688 1.00 97.12 105 GLY A N 1
ATOM 828 C CA . GLY A 1 105 ? 2.371 1.938 -7.012 1.00 97.12 105 GLY A CA 1
ATOM 829 C C . GLY A 1 105 ? 2.296 2.260 -8.502 1.00 97.12 105 GLY A C 1
ATOM 830 O O . GLY A 1 105 ? 1.910 1.427 -9.326 1.00 97.12 105 GLY A O 1
ATOM 831 N N . ASN A 1 106 ? 2.625 3.500 -8.867 1.00 95.69 106 ASN A N 1
ATOM 832 C CA . ASN A 1 106 ? 2.505 3.940 -10.259 1.00 95.69 106 ASN A CA 1
ATOM 833 C C . ASN A 1 106 ? 3.528 3.259 -11.175 1.00 95.69 106 ASN A C 1
ATOM 835 O O . ASN A 1 106 ? 3.294 3.160 -12.381 1.00 95.69 106 ASN A O 1
ATOM 839 N N . HIS A 1 107 ? 4.633 2.747 -10.627 1.00 96.44 107 HIS A N 1
ATOM 840 C CA . HIS A 1 107 ? 5.623 2.026 -11.419 1.00 96.44 107 HIS A CA 1
ATOM 841 C C . HIS A 1 107 ? 5.123 0.657 -11.873 1.00 96.44 107 HIS A C 1
ATOM 843 O O . HIS A 1 107 ? 5.432 0.247 -12.992 1.00 96.44 107 HIS A O 1
ATOM 849 N N . GLU A 1 108 ? 4.243 0.016 -11.102 1.00 97.25 108 GLU A N 1
ATOM 850 C CA . GLU A 1 108 ? 3.551 -1.201 -11.534 1.00 97.25 108 GLU A CA 1
ATOM 851 C C . GLU A 1 108 ? 2.630 -0.958 -12.741 1.00 97.25 108 GLU A C 1
ATOM 853 O O . GLU A 1 108 ? 2.295 -1.910 -13.433 1.00 97.25 108 GLU A O 1
ATOM 858 N N . MET A 1 109 ? 2.271 0.294 -13.049 1.00 95.88 109 MET A N 1
ATOM 859 C CA . MET A 1 109 ? 1.359 0.656 -14.143 1.00 95.88 109 MET A CA 1
ATOM 860 C C . MET A 1 109 ? 2.070 1.120 -15.431 1.00 95.88 109 MET A C 1
ATOM 862 O O . MET A 1 109 ? 1.409 1.547 -16.375 1.00 95.88 109 MET A O 1
ATOM 866 N N . VAL A 1 110 ? 3.408 1.061 -15.500 1.00 92.88 110 VAL A N 1
ATOM 867 C CA . VAL A 1 110 ? 4.180 1.571 -16.660 1.00 92.88 110 VAL A CA 1
ATOM 868 C C . VAL A 1 110 ? 4.003 0.707 -17.916 1.00 92.88 110 VAL A C 1
ATOM 870 O O . VAL A 1 110 ? 3.923 1.236 -19.022 1.00 92.88 110 VAL A O 1
ATOM 873 N N . GLN A 1 111 ? 3.964 -0.618 -17.761 1.00 89.06 111 GLN A N 1
ATOM 874 C CA . GLN A 1 111 ? 3.744 -1.585 -18.855 1.00 89.06 111 GLN A CA 1
ATOM 875 C C . GLN A 1 111 ? 2.714 -2.662 -18.513 1.00 89.06 111 GLN A C 1
ATOM 877 O O . GLN A 1 111 ? 2.400 -3.502 -19.353 1.00 89.06 111 GLN A O 1
ATOM 882 N N . HIS A 1 112 ? 2.206 -2.659 -17.285 1.00 94.06 112 HIS A N 1
ATOM 883 C CA . HIS A 1 112 ? 1.282 -3.669 -16.810 1.00 94.06 112 HIS A CA 1
ATOM 884 C C . HIS A 1 112 ? -0.051 -3.035 -16.449 1.00 94.06 112 HIS A C 1
ATOM 886 O O . HIS A 1 112 ? -0.150 -1.867 -16.070 1.00 94.06 112 HIS A O 1
ATOM 892 N N . THR A 1 113 ? -1.098 -3.832 -16.581 1.00 96.12 113 THR A N 1
ATOM 893 C CA . THR A 1 113 ? -2.425 -3.492 -16.095 1.00 96.12 113 THR A CA 1
ATOM 894 C C . THR A 1 113 ? -2.575 -3.920 -14.638 1.00 96.12 113 THR A C 1
ATOM 896 O O . THR A 1 113 ? -1.835 -4.755 -14.114 1.00 96.12 113 THR A O 1
ATOM 899 N N . ARG A 1 114 ? -3.623 -3.429 -13.975 1.00 96.62 114 ARG A N 1
ATOM 900 C CA . ARG A 1 114 ? -4.026 -3.956 -12.662 1.00 96.62 114 ARG A CA 1
ATOM 901 C C . ARG A 1 114 ? -4.391 -5.435 -12.706 1.00 96.62 114 ARG A C 1
ATOM 903 O O . ARG A 1 114 ? -4.200 -6.127 -11.713 1.00 96.62 114 ARG A O 1
ATOM 910 N N . GLY A 1 115 ? -4.917 -5.910 -13.837 1.00 97.69 115 GLY A N 1
ATOM 911 C CA . GLY A 1 115 ? -5.191 -7.329 -14.049 1.00 97.69 115 GLY A CA 1
ATOM 912 C C . GLY A 1 115 ? -3.907 -8.151 -14.003 1.00 97.69 115 GLY A C 1
ATOM 913 O O . GLY A 1 115 ? -3.857 -9.152 -13.295 1.00 97.69 115 GLY A O 1
ATOM 914 N N . ASP A 1 116 ? -2.850 -7.669 -14.659 1.00 97.88 116 ASP A N 1
ATOM 915 C CA . ASP A 1 116 ? -1.527 -8.299 -14.614 1.00 97.88 116 ASP A CA 1
ATOM 916 C C . ASP A 1 116 ? -0.951 -8.288 -13.196 1.00 97.88 116 ASP A C 1
ATOM 918 O O . ASP A 1 116 ? -0.436 -9.305 -12.739 1.00 97.88 116 ASP A O 1
ATOM 922 N N . TYR A 1 117 ? -1.101 -7.176 -12.466 1.00 98.19 117 TYR A N 1
ATOM 923 C CA . TYR A 1 117 ? -0.689 -7.087 -11.063 1.00 98.19 117 TYR A CA 1
ATOM 924 C C . TYR A 1 117 ? -1.423 -8.117 -10.192 1.00 98.19 117 TYR A C 1
ATOM 926 O O . TYR A 1 117 ? -0.795 -8.863 -9.442 1.00 98.19 117 TYR A O 1
ATOM 934 N N . VAL A 1 118 ? -2.753 -8.207 -10.311 1.00 98.25 118 VAL A N 1
ATOM 935 C CA . VAL A 1 118 ? -3.557 -9.189 -9.566 1.00 98.25 118 VAL A CA 1
ATOM 936 C C . VAL A 1 118 ? -3.174 -10.620 -9.943 1.00 98.25 118 VAL A C 1
ATOM 938 O O . VAL A 1 118 ? -3.095 -11.476 -9.065 1.00 98.25 118 VAL A O 1
ATOM 941 N N . MET A 1 119 ? -2.902 -10.880 -11.221 1.00 97.94 119 MET A N 1
ATOM 942 C CA . MET A 1 119 ? -2.469 -12.190 -11.701 1.00 97.94 119 MET A CA 1
ATOM 943 C C . MET A 1 119 ? -1.087 -12.568 -11.155 1.00 97.94 119 MET A C 1
ATOM 945 O O . MET A 1 119 ? -0.906 -13.684 -10.675 1.00 97.94 119 MET A O 1
ATOM 949 N N . GLN A 1 120 ? -0.121 -11.648 -11.186 1.00 98.12 120 GLN A N 1
ATOM 950 C CA . GLN A 1 120 ? 1.245 -11.901 -10.725 1.00 98.12 120 GLN A CA 1
ATOM 951 C C . GLN A 1 120 ? 1.336 -12.043 -9.201 1.00 98.12 120 GLN A C 1
ATOM 953 O O . GLN A 1 120 ? 2.093 -12.882 -8.707 1.00 98.12 120 GLN A O 1
ATOM 958 N N . PHE A 1 121 ? 0.603 -11.207 -8.460 1.00 98.56 121 PHE A N 1
ATOM 959 C CA . PHE A 1 121 ? 0.708 -11.094 -7.003 1.00 98.56 121 PHE A CA 1
ATOM 960 C C . PHE A 1 121 ? -0.487 -11.701 -6.256 1.00 98.56 121 PHE A C 1
ATOM 962 O O . PHE A 1 121 ? -0.674 -11.429 -5.067 1.00 98.56 121 PHE A O 1
ATOM 969 N N . GLY A 1 122 ? -1.276 -12.544 -6.930 1.00 98.19 122 GLY A N 1
ATOM 970 C CA . GLY A 1 122 ? -2.496 -13.156 -6.400 1.00 98.19 122 GLY A CA 1
ATOM 971 C C . GLY A 1 122 ? -2.310 -13.758 -5.009 1.00 98.19 122 GLY A C 1
ATOM 972 O O . GLY A 1 122 ? -3.037 -13.378 -4.097 1.00 98.19 122 GLY A O 1
ATOM 973 N N . ASP A 1 123 ? -1.267 -14.568 -4.807 1.00 97.56 123 ASP A N 1
ATOM 974 C CA . ASP A 1 123 ? -0.975 -15.226 -3.523 1.00 97.56 123 ASP A CA 1
ATOM 975 C C . ASP A 1 123 ? -0.833 -14.243 -2.343 1.00 97.56 123 ASP A C 1
ATOM 977 O O . ASP A 1 123 ? -1.228 -14.549 -1.213 1.00 97.56 123 ASP A O 1
ATOM 981 N N . TRP A 1 124 ? -0.312 -13.036 -2.590 1.00 98.56 124 TRP A N 1
ATOM 982 C CA . TRP A 1 124 ? -0.198 -11.980 -1.576 1.00 98.56 124 TRP A CA 1
ATOM 983 C C . TRP A 1 124 ? -1.507 -11.202 -1.386 1.00 98.56 124 TRP A C 1
ATOM 985 O O . TRP A 1 124 ? -1.790 -10.752 -0.276 1.00 98.56 124 TRP A O 1
ATOM 995 N N . LEU A 1 125 ? -2.330 -11.070 -2.430 1.00 98.56 125 LEU A N 1
ATOM 996 C CA . LEU A 1 125 ? -3.641 -10.398 -2.385 1.00 98.56 125 LEU A CA 1
ATOM 997 C C . LEU A 1 125 ? -4.782 -11.312 -1.901 1.00 98.56 125 LEU A C 1
ATOM 999 O O . LEU A 1 125 ? -5.885 -10.842 -1.588 1.00 98.56 125 LEU A O 1
ATOM 1003 N N . THR A 1 126 ? -4.530 -12.620 -1.837 1.00 98.12 126 THR A N 1
ATOM 1004 C CA . THR A 1 126 ? -5.449 -13.649 -1.333 1.00 98.12 126 THR A CA 1
ATOM 1005 C C . THR A 1 126 ? -4.929 -14.326 -0.074 1.00 98.12 126 THR A C 1
ATOM 1007 O O . THR A 1 126 ? -5.328 -15.448 0.247 1.00 98.12 126 THR A O 1
ATOM 1010 N N . ARG A 1 127 ? -4.056 -13.648 0.676 1.00 97.94 127 ARG A N 1
ATOM 1011 C CA . ARG A 1 127 ? -3.657 -14.110 2.003 1.00 97.94 127 ARG A CA 1
ATOM 1012 C C . ARG A 1 127 ? -4.886 -14.419 2.871 1.00 97.94 127 ARG A C 1
ATOM 1014 O O . ARG A 1 127 ? -5.878 -13.685 2.788 1.00 97.94 127 ARG A O 1
ATOM 1021 N N . PRO A 1 128 ? -4.841 -15.449 3.738 1.00 98.31 128 PRO A N 1
ATOM 1022 C CA . PRO A 1 128 ? -5.995 -15.842 4.545 1.00 98.31 128 PRO A CA 1
ATOM 1023 C C . PRO A 1 128 ? -6.592 -14.703 5.378 1.00 98.31 128 PRO A C 1
ATOM 1025 O O . PRO A 1 128 ? -7.803 -14.652 5.564 1.00 98.31 128 PRO A O 1
ATOM 1028 N N . GLU A 1 129 ? -5.763 -13.787 5.876 1.00 97.94 129 GLU A N 1
ATOM 1029 C CA . GLU A 1 129 ? -6.179 -12.599 6.623 1.00 97.94 129 GLU A CA 1
ATOM 1030 C C . GLU A 1 129 ? -7.061 -11.678 5.770 1.00 97.94 129 GLU A C 1
ATOM 1032 O O . GLU A 1 129 ? -8.133 -11.274 6.217 1.00 97.94 129 GLU A O 1
ATOM 1037 N N . ILE A 1 130 ? -6.649 -11.427 4.524 1.00 98.56 130 ILE A N 1
ATOM 1038 C CA . ILE A 1 130 ? -7.367 -10.574 3.569 1.00 98.56 130 ILE A CA 1
ATOM 1039 C C . ILE A 1 130 ? -8.667 -11.244 3.128 1.00 98.56 130 ILE A C 1
ATOM 1041 O O . ILE A 1 130 ? -9.719 -10.613 3.125 1.00 98.56 130 ILE A O 1
ATOM 1045 N N . VAL A 1 131 ? -8.613 -12.528 2.759 1.00 98.38 131 VAL A N 1
ATOM 1046 C CA . VAL A 1 131 ? -9.795 -13.260 2.275 1.00 98.38 131 VAL A CA 1
ATOM 1047 C C . VAL A 1 131 ? -10.852 -13.361 3.368 1.00 98.38 131 VAL A C 1
ATOM 1049 O O . VAL A 1 131 ? -12.026 -13.107 3.104 1.00 98.38 131 VAL A O 1
ATOM 1052 N N . ARG A 1 132 ? -10.449 -13.678 4.608 1.00 98.00 132 ARG A N 1
ATOM 1053 C CA . ARG A 1 132 ? -11.384 -13.712 5.740 1.00 98.00 132 ARG A CA 1
ATOM 1054 C C . ARG A 1 132 ? -12.024 -12.353 5.980 1.00 98.00 132 ARG A C 1
ATOM 1056 O O . ARG A 1 132 ? -13.233 -12.314 6.174 1.00 98.00 132 ARG A O 1
ATOM 1063 N N . GLN A 1 133 ? -11.245 -11.269 5.951 1.00 97.94 133 GLN A N 1
ATOM 1064 C CA . GLN A 1 133 ? -11.800 -9.933 6.152 1.00 97.94 133 GLN A CA 1
ATOM 1065 C C . GLN A 1 133 ? -12.764 -9.560 5.022 1.00 97.94 133 GLN A C 1
ATOM 1067 O O . GLN A 1 133 ? -13.891 -9.169 5.294 1.00 97.94 133 GLN A O 1
ATOM 1072 N N . ARG A 1 134 ? -12.376 -9.771 3.759 1.00 97.69 134 ARG A N 1
ATOM 1073 C CA . ARG A 1 134 ? -13.219 -9.485 2.588 1.00 97.69 134 ARG A CA 1
ATOM 1074 C C . ARG A 1 134 ? -14.581 -10.181 2.669 1.00 97.69 134 ARG A C 1
ATOM 1076 O O . ARG A 1 134 ? -15.602 -9.535 2.468 1.00 97.69 134 ARG A O 1
ATOM 1083 N N . LEU A 1 135 ? -14.595 -11.467 3.022 1.00 97.94 135 LEU A N 1
ATOM 1084 C CA . LEU A 1 135 ? -15.832 -12.247 3.145 1.00 97.94 135 LEU A CA 1
ATOM 1085 C C . LEU A 1 135 ? -16.636 -11.925 4.413 1.00 97.94 135 LEU A C 1
ATOM 1087 O O . LEU A 1 135 ? -17.853 -12.095 4.419 1.00 97.94 135 LEU A O 1
ATOM 1091 N N . ALA A 1 136 ? -15.983 -11.467 5.485 1.00 96.62 136 ALA A N 1
ATOM 1092 C CA . ALA A 1 136 ? -16.679 -10.936 6.658 1.00 96.62 136 ALA A CA 1
ATOM 1093 C C . ALA A 1 136 ? -17.368 -9.600 6.338 1.00 96.62 136 ALA A C 1
ATOM 1095 O O . ALA A 1 136 ? -18.455 -9.316 6.843 1.00 96.62 136 ALA A O 1
ATOM 1096 N N . ASP A 1 137 ? -16.746 -8.805 5.472 1.00 95.75 137 ASP A N 1
ATOM 1097 C CA . ASP A 1 137 ? -17.255 -7.527 5.009 1.00 95.75 137 ASP A CA 1
ATOM 1098 C C . ASP A 1 137 ? -18.427 -7.676 4.028 1.00 95.75 137 ASP A C 1
ATOM 1100 O O . ASP A 1 137 ? -19.394 -6.910 4.101 1.00 95.75 137 ASP A O 1
ATOM 1104 N N . ASP A 1 138 ? -18.350 -8.638 3.114 1.00 96.00 138 ASP A N 1
ATOM 1105 C CA . ASP A 1 138 ? -19.426 -9.041 2.209 1.00 96.00 138 ASP A CA 1
ATOM 1106 C C . ASP A 1 138 ? -19.206 -10.500 1.793 1.00 96.00 138 ASP A C 1
ATOM 1108 O O . ASP A 1 138 ? -18.242 -10.825 1.100 1.00 96.00 138 ASP A O 1
ATOM 1112 N N . ALA A 1 139 ? -20.123 -11.386 2.190 1.00 97.19 139 ALA A N 1
ATOM 1113 C CA . ALA A 1 139 ? -20.018 -12.820 1.928 1.00 97.19 139 ALA A CA 1
ATOM 1114 C C . ALA A 1 139 ? -19.982 -13.179 0.430 1.00 97.19 139 ALA A C 1
ATOM 1116 O O . ALA A 1 139 ? -19.588 -14.295 0.098 1.00 97.19 139 ALA A O 1
ATOM 1117 N N . ASN A 1 140 ? -20.376 -12.257 -0.457 1.00 97.06 140 ASN A N 1
ATOM 1118 C CA . ASN A 1 140 ? -20.343 -12.441 -1.909 1.00 97.06 140 ASN A CA 1
ATOM 1119 C C . ASN A 1 140 ? -19.140 -11.756 -2.580 1.00 97.06 140 ASN A C 1
ATOM 1121 O O . ASN A 1 140 ? -18.974 -11.870 -3.799 1.00 97.06 140 ASN A O 1
ATOM 1125 N N . ASP A 1 141 ? -18.295 -11.034 -1.834 1.00 95.62 141 ASP A N 1
ATOM 1126 C CA . ASP A 1 141 ? -17.140 -10.344 -2.407 1.00 95.62 141 ASP A CA 1
ATOM 1127 C C . ASP A 1 141 ? -15.954 -11.298 -2.597 1.00 95.62 141 ASP A C 1
ATOM 1129 O O . ASP A 1 141 ? -15.023 -11.385 -1.796 1.00 95.62 141 ASP A O 1
ATOM 1133 N N . HIS A 1 142 ? -15.981 -12.025 -3.711 1.00 95.00 142 HIS A N 1
ATOM 1134 C CA . HIS A 1 142 ? -14.905 -12.934 -4.115 1.00 95.00 142 HIS A CA 1
ATOM 1135 C C . HIS A 1 142 ? -13.861 -12.276 -5.027 1.00 95.00 142 HIS A C 1
ATOM 1137 O O . HIS A 1 142 ? -12.910 -12.931 -5.455 1.00 95.00 142 HIS A O 1
ATOM 1143 N N . VAL A 1 143 ? -14.013 -10.988 -5.339 1.00 95.56 143 VAL A N 1
ATOM 1144 C CA . VAL A 1 143 ? -13.152 -10.308 -6.310 1.00 95.56 143 VAL A CA 1
ATOM 1145 C C . VAL A 1 143 ? -11.852 -9.868 -5.640 1.00 95.56 143 VAL A C 1
ATOM 1147 O O . VAL A 1 143 ? -11.841 -9.132 -4.652 1.00 95.56 143 VAL A O 1
ATOM 1150 N N . VAL A 1 144 ? -10.727 -10.308 -6.200 1.00 97.12 144 VAL A N 1
ATOM 1151 C CA . VAL A 1 144 ? -9.394 -9.870 -5.775 1.00 97.12 144 VAL A CA 1
ATOM 1152 C C . VAL A 1 144 ? -9.112 -8.496 -6.370 1.00 97.12 144 VAL A C 1
ATOM 1154 O O . VAL A 1 144 ? -9.282 -8.287 -7.569 1.00 97.12 144 VAL A O 1
ATOM 1157 N N . ARG A 1 145 ? -8.695 -7.550 -5.525 1.00 95.44 145 ARG A N 1
ATOM 1158 C CA . ARG A 1 145 ? -8.400 -6.167 -5.917 1.00 95.44 145 ARG A CA 1
ATOM 1159 C C . ARG A 1 145 ? -7.062 -5.716 -5.315 1.00 95.44 145 ARG A C 1
ATOM 1161 O O . ARG A 1 145 ? -6.682 -6.246 -4.269 1.00 95.44 145 ARG A O 1
ATOM 1168 N N . PRO A 1 146 ? -6.373 -4.729 -5.920 1.00 96.62 146 PRO A N 1
ATOM 1169 C CA . PRO A 1 146 ? -5.144 -4.148 -5.362 1.00 96.62 146 PRO A CA 1
ATOM 1170 C C . PRO A 1 146 ? -5.350 -3.317 -4.083 1.00 96.62 146 PRO A C 1
ATOM 1172 O O . PRO A 1 146 ? -4.376 -2.931 -3.445 1.00 96.62 146 PRO A O 1
ATOM 1175 N N . TYR A 1 147 ? -6.604 -3.054 -3.702 1.00 98.12 147 TYR A N 1
ATOM 1176 C CA . TYR A 1 147 ? -6.987 -2.451 -2.428 1.00 98.12 147 TYR A CA 1
ATOM 1177 C C . TYR A 1 147 ? -7.789 -3.450 -1.587 1.00 98.12 147 TYR A C 1
ATOM 1179 O O . TYR A 1 147 ? -8.590 -4.233 -2.106 1.00 98.12 147 TYR A O 1
ATOM 1187 N N . TYR A 1 148 ? -7.541 -3.453 -0.283 1.00 98.69 148 TYR A N 1
ATOM 1188 C CA . TYR A 1 148 ? -8.118 -4.390 0.681 1.00 98.69 148 TYR A CA 1
ATOM 1189 C C . TYR A 1 148 ? -7.842 -3.904 2.105 1.00 98.69 148 TYR A C 1
ATOM 1191 O O . TYR A 1 148 ? -7.081 -2.960 2.309 1.00 98.69 148 TYR A O 1
ATOM 1199 N N . HIS A 1 149 ? -8.421 -4.564 3.102 1.00 98.75 149 HIS A N 1
ATOM 1200 C CA . HIS A 1 149 ? -8.082 -4.320 4.499 1.00 98.75 149 HIS A CA 1
ATOM 1201 C C . HIS A 1 149 ? -8.024 -5.624 5.297 1.00 98.75 149 HIS A C 1
ATOM 1203 O O . HIS A 1 149 ? -8.471 -6.671 4.816 1.00 98.75 149 HIS A O 1
ATOM 1209 N N . TRP A 1 150 ? -7.426 -5.566 6.483 1.00 98.62 150 TRP A N 1
ATOM 1210 C CA . TRP A 1 150 ? -7.436 -6.656 7.452 1.00 98.62 150 TRP A CA 1
ATOM 1211 C C . TRP A 1 150 ? -7.275 -6.110 8.869 1.00 98.62 150 TRP A C 1
ATOM 1213 O O . TRP A 1 150 ? -6.502 -5.183 9.121 1.00 98.62 150 TRP A O 1
ATOM 1223 N N . ILE A 1 151 ? -7.943 -6.760 9.820 1.00 98.12 151 ILE A N 1
ATOM 1224 C CA . ILE A 1 151 ? -7.852 -6.394 11.230 1.00 98.12 151 ILE A CA 1
ATOM 1225 C C . ILE A 1 151 ? -6.857 -7.308 11.949 1.00 98.12 151 ILE A C 1
ATOM 1227 O O . ILE A 1 151 ? -6.962 -8.536 11.913 1.00 98.12 151 ILE A O 1
ATOM 1231 N N . GLN A 1 152 ? -5.905 -6.712 12.668 1.00 96.62 152 GLN A N 1
ATOM 1232 C CA . GLN A 1 152 ? -4.958 -7.432 13.517 1.00 96.62 152 GLN A CA 1
ATOM 1233 C C . GLN A 1 152 ? -4.709 -6.681 14.826 1.00 96.62 152 GLN A C 1
ATOM 1235 O O . GLN A 1 152 ? -4.321 -5.516 14.842 1.00 96.62 152 GLN A O 1
ATOM 1240 N N . GLY A 1 153 ? -4.912 -7.360 15.960 1.00 94.81 153 GLY A N 1
ATOM 1241 C CA . GLY A 1 153 ? -4.592 -6.804 17.280 1.00 94.81 153 GLY A CA 1
ATOM 1242 C C . GLY A 1 153 ? -5.362 -5.523 17.630 1.00 94.81 153 GLY A C 1
ATOM 1243 O O . GLY A 1 153 ? -4.818 -4.663 18.323 1.00 94.81 153 GLY A O 1
ATOM 1244 N N . GLY A 1 154 ? -6.598 -5.382 17.137 1.00 96.62 154 GLY A N 1
ATOM 1245 C CA . GLY A 1 154 ? -7.434 -4.189 17.323 1.00 96.62 154 GLY A CA 1
ATOM 1246 C C . GLY A 1 154 ? -7.058 -3.007 16.422 1.00 96.62 154 GLY A C 1
ATOM 1247 O O . GLY A 1 154 ? -7.477 -1.880 16.694 1.00 96.62 154 GLY A O 1
ATOM 1248 N N . VAL A 1 155 ? -6.254 -3.240 15.383 1.00 98.44 155 VAL A N 1
ATOM 1249 C CA . VAL A 1 155 ? -5.902 -2.257 14.355 1.00 98.44 155 VAL A CA 1
ATOM 1250 C C . VAL A 1 155 ? -6.484 -2.719 13.025 1.00 98.44 155 VAL A C 1
ATOM 1252 O O . VAL A 1 155 ? -6.186 -3.843 12.628 1.00 98.44 155 VAL A O 1
ATOM 1255 N N . ASP A 1 156 ? -7.280 -1.880 12.359 1.00 98.81 156 ASP A N 1
ATOM 1256 C CA . ASP A 1 156 ? -7.634 -2.103 10.953 1.00 98.81 156 ASP A CA 1
ATOM 1257 C C . ASP A 1 156 ? -6.562 -1.481 10.051 1.00 98.81 156 ASP A C 1
ATOM 1259 O O . ASP A 1 156 ? -6.237 -0.292 10.176 1.00 98.81 156 ASP A O 1
ATOM 1263 N N . PHE A 1 157 ? -5.974 -2.302 9.186 1.00 98.88 157 PHE A N 1
ATOM 1264 C CA . PHE A 1 157 ? -5.000 -1.893 8.184 1.00 98.88 157 PHE A CA 1
ATOM 1265 C C . PHE A 1 157 ? -5.669 -1.841 6.822 1.00 98.88 157 PHE A C 1
ATOM 1267 O O . PHE A 1 157 ? -6.058 -2.871 6.284 1.00 98.88 157 PHE A O 1
ATOM 1274 N N . ILE A 1 158 ? -5.748 -0.648 6.240 1.00 98.81 158 ILE A N 1
ATOM 1275 C CA . ILE A 1 158 ? -6.438 -0.396 4.975 1.00 98.81 158 ILE A CA 1
ATOM 1276 C C . ILE A 1 158 ? -5.393 -0.074 3.906 1.00 98.81 158 ILE A C 1
ATOM 1278 O O . ILE A 1 158 ? -4.715 0.947 3.996 1.00 98.81 158 ILE A O 1
ATOM 1282 N N . THR A 1 159 ? -5.268 -0.926 2.890 1.00 98.75 159 THR A N 1
ATOM 1283 C CA . THR A 1 159 ? -4.448 -0.685 1.692 1.00 98.75 159 THR A CA 1
ATOM 1284 C C . THR A 1 159 ? -5.313 -0.069 0.603 1.00 98.75 159 THR A C 1
ATOM 1286 O O . THR A 1 159 ? -6.291 -0.684 0.183 1.00 98.75 159 THR A O 1
ATOM 1289 N N . MET A 1 160 ? -4.945 1.123 0.137 1.00 98.38 160 MET A N 1
ATOM 1290 C CA . MET A 1 160 ? -5.611 1.822 -0.966 1.00 98.38 160 MET A CA 1
ATOM 1291 C C . MET A 1 160 ? -4.805 1.691 -2.265 1.00 98.38 160 MET A C 1
ATOM 1293 O O . MET A 1 160 ? -3.575 1.685 -2.239 1.00 98.38 160 MET A O 1
ATOM 1297 N N . ASP A 1 161 ? -5.503 1.665 -3.400 1.00 97.62 161 ASP A N 1
ATOM 1298 C CA . ASP A 1 161 ? -4.929 1.769 -4.743 1.00 97.62 161 ASP A CA 1
ATOM 1299 C C . ASP A 1 161 ? -5.083 3.208 -5.237 1.00 97.62 161 ASP A C 1
ATOM 1301 O O . ASP A 1 161 ? -6.190 3.671 -5.531 1.00 97.62 161 ASP A O 1
ATOM 1305 N N . ASN A 1 162 ? -3.956 3.908 -5.323 1.00 96.25 162 ASN A N 1
ATOM 1306 C CA . ASN A 1 162 ? -3.829 5.201 -5.986 1.00 96.25 162 ASN A CA 1
ATOM 1307 C C . ASN A 1 162 ? -2.649 5.217 -6.968 1.00 96.25 162 ASN A C 1
ATOM 1309 O O . ASN A 1 162 ? -1.996 6.243 -7.143 1.00 96.25 162 ASN A O 1
ATOM 1313 N N . ALA A 1 163 ? -2.385 4.075 -7.609 1.00 95.38 163 ALA A N 1
ATOM 1314 C CA . ALA A 1 163 ? -1.273 3.913 -8.545 1.00 95.38 163 ALA A CA 1
ATOM 1315 C C . ALA A 1 163 ? -1.442 4.704 -9.855 1.00 95.38 163 ALA A C 1
ATOM 1317 O O . ALA A 1 163 ? -0.480 4.911 -10.586 1.00 95.38 163 ALA A O 1
ATOM 1318 N N . SER A 1 164 ? -2.654 5.145 -10.191 1.00 92.25 164 SER A N 1
ATOM 1319 C CA . SER A 1 164 ? -2.905 5.950 -11.390 1.00 92.25 164 SER A CA 1
ATOM 1320 C C . SER A 1 164 ? -4.153 6.815 -11.231 1.00 92.25 164 SER A C 1
ATOM 1322 O O . SER A 1 164 ? -4.932 6.643 -10.293 1.00 92.25 164 SER A O 1
ATOM 1324 N N . GLN A 1 165 ? -4.333 7.763 -12.153 1.00 89.06 165 GLN A N 1
ATOM 1325 C CA . GLN A 1 165 ? -5.355 8.814 -12.067 1.00 89.06 165 GLN A CA 1
ATOM 1326 C C . GLN A 1 165 ? -6.803 8.307 -12.181 1.00 89.06 165 GLN A C 1
ATOM 1328 O O . GLN A 1 165 ? -7.723 8.994 -11.746 1.00 89.06 165 GLN A O 1
ATOM 1333 N N . ASP A 1 166 ? -7.011 7.127 -12.767 1.00 87.62 166 ASP A N 1
ATOM 1334 C CA . ASP A 1 166 ? -8.309 6.449 -12.882 1.00 87.62 166 ASP A CA 1
ATOM 1335 C C . ASP A 1 166 ? -8.717 5.695 -11.607 1.00 87.62 166 ASP A C 1
ATOM 1337 O O . ASP A 1 166 ? -9.860 5.255 -11.506 1.00 87.62 166 ASP A O 1
ATOM 1341 N N . MET A 1 167 ? -7.815 5.569 -10.629 1.00 92.50 167 MET A N 1
ATOM 1342 C CA . MET A 1 167 ? -8.098 4.967 -9.328 1.00 92.50 167 MET A CA 1
ATOM 1343 C C . MET A 1 167 ? -8.314 5.998 -8.227 1.00 92.50 167 MET A C 1
ATOM 1345 O O . MET A 1 167 ? -8.322 7.209 -8.4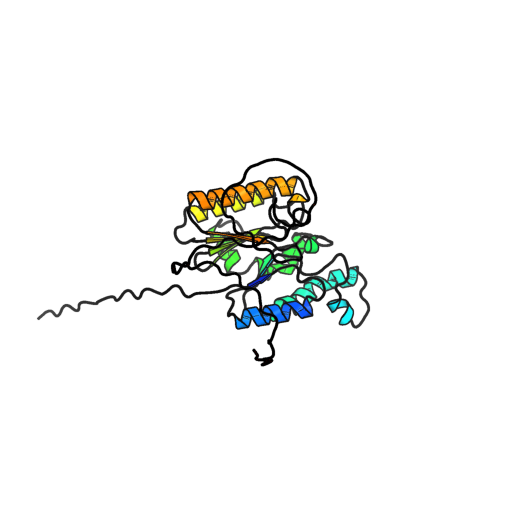53 1.00 92.50 167 MET A O 1
ATOM 1349 N N . PHE A 1 168 ? -8.573 5.496 -7.015 1.00 92.38 168 PHE A N 1
ATOM 1350 C CA . PHE A 1 168 ? -9.178 6.289 -5.950 1.00 92.38 168 PHE A CA 1
ATOM 1351 C C . PHE A 1 168 ? -10.519 6.882 -6.425 1.00 92.38 168 PHE A C 1
ATOM 1353 O O . PHE A 1 168 ? -10.861 8.047 -6.199 1.00 92.38 168 PHE A O 1
ATOM 1360 N N . ASP A 1 169 ? -11.246 6.045 -7.161 1.00 93.06 169 ASP A N 1
ATOM 1361 C CA . ASP A 1 169 ? -12.501 6.319 -7.833 1.00 93.06 169 ASP A CA 1
ATOM 1362 C C . ASP A 1 169 ? -13.688 6.261 -6.861 1.00 93.06 169 ASP A C 1
ATOM 1364 O O . ASP A 1 169 ? -13.555 6.023 -5.655 1.00 93.06 169 ASP A O 1
ATOM 1368 N N . PHE A 1 170 ? -14.889 6.507 -7.382 1.00 95.31 170 PHE A N 1
ATOM 1369 C CA . PHE A 1 170 ? -16.094 6.499 -6.560 1.00 95.31 170 PHE A CA 1
ATOM 1370 C C . PHE A 1 170 ? -16.329 5.148 -5.846 1.00 95.31 170 PHE A C 1
ATOM 1372 O O . PHE A 1 170 ? -16.566 5.178 -4.635 1.00 95.31 170 PHE A O 1
ATOM 1379 N N . PRO A 1 171 ? -16.234 3.977 -6.514 1.00 96.25 171 PRO A N 1
ATOM 1380 C CA . PRO A 1 171 ? -16.284 2.673 -5.853 1.00 96.25 171 PRO A CA 1
ATOM 1381 C C . PRO A 1 171 ? -15.313 2.510 -4.679 1.00 96.25 171 PRO A C 1
ATOM 1383 O O . PRO A 1 171 ? -15.750 2.106 -3.596 1.00 96.25 171 PRO A O 1
ATOM 1386 N N . GLN A 1 172 ? -14.029 2.843 -4.850 1.00 97.25 172 GLN A N 1
ATOM 1387 C CA . GLN A 1 172 ? -13.027 2.677 -3.793 1.00 97.25 172 GLN A CA 1
ATOM 1388 C C . GLN A 1 172 ? -13.255 3.652 -2.627 1.00 97.25 172 GLN A C 1
ATOM 1390 O O . GLN A 1 172 ? -13.191 3.258 -1.461 1.00 97.25 172 GLN A O 1
ATOM 1395 N N . VAL A 1 173 ? -13.610 4.910 -2.917 1.00 97.50 173 VAL A N 1
ATOM 1396 C CA . VAL A 1 173 ? -13.952 5.907 -1.885 1.00 97.50 173 VAL A CA 1
ATOM 1397 C C . VAL A 1 173 ? -15.221 5.505 -1.122 1.00 97.50 173 VAL A C 1
ATOM 1399 O O . VAL A 1 173 ? -15.294 5.639 0.101 1.00 97.50 173 VAL A O 1
ATOM 1402 N N . ALA A 1 174 ? -16.233 4.975 -1.811 1.00 97.50 174 ALA A N 1
ATOM 1403 C CA . ALA A 1 174 ? -17.437 4.457 -1.166 1.00 97.50 174 ALA A CA 1
ATOM 1404 C C . ALA A 1 174 ? -17.140 3.213 -0.313 1.00 97.50 174 ALA A C 1
ATOM 1406 O O . ALA A 1 174 ? -17.735 3.042 0.750 1.00 97.50 174 ALA A O 1
ATOM 1407 N N . TRP A 1 175 ? -16.224 2.354 -0.763 1.00 97.88 175 TRP A N 1
ATOM 1408 C CA . TRP A 1 175 ? -15.771 1.181 -0.019 1.00 97.88 175 TRP A CA 1
ATOM 1409 C C . TRP A 1 175 ? -15.077 1.569 1.292 1.00 97.88 175 TRP A C 1
ATOM 1411 O O . TRP A 1 175 ? -15.527 1.129 2.350 1.00 97.88 175 TRP A O 1
ATOM 1421 N N . VAL A 1 176 ? -14.091 2.475 1.265 1.00 98.06 176 VAL A N 1
ATOM 1422 C CA . VAL A 1 176 ? -13.398 2.893 2.500 1.00 98.06 176 VAL A CA 1
ATOM 1423 C C . VAL A 1 176 ? -14.336 3.613 3.474 1.00 98.06 176 VAL A C 1
ATOM 1425 O O . VAL A 1 176 ? -14.245 3.408 4.679 1.00 98.06 176 VAL A O 1
ATOM 1428 N N . ARG A 1 177 ? -15.319 4.382 2.981 1.00 98.00 177 ARG A N 1
ATOM 1429 C CA . ARG A 1 177 ? -16.372 4.973 3.832 1.00 98.00 177 ARG A CA 1
ATOM 1430 C C . ARG A 1 177 ? -17.167 3.918 4.599 1.00 98.00 177 ARG A C 1
ATOM 1432 O O . ARG A 1 177 ? -17.455 4.114 5.778 1.00 98.00 177 ARG A O 1
ATOM 1439 N N . ARG A 1 178 ? -17.524 2.804 3.948 1.00 97.94 178 ARG A N 1
ATOM 1440 C CA . ARG A 1 178 ? -18.241 1.701 4.610 1.00 97.94 178 ARG A CA 1
ATOM 1441 C C . ARG A 1 178 ? -17.379 1.029 5.673 1.00 97.94 178 ARG A C 1
ATOM 1443 O O . ARG A 1 178 ? -17.900 0.756 6.751 1.00 97.94 178 ARG A O 1
ATOM 1450 N N . ILE A 1 179 ? -16.089 0.828 5.400 1.00 98.19 179 ILE A N 1
ATOM 1451 C CA . ILE A 1 179 ? -15.137 0.295 6.387 1.00 98.19 179 ILE A CA 1
ATOM 1452 C C . ILE A 1 179 ? -15.054 1.224 7.595 1.00 98.19 179 ILE A C 1
ATOM 1454 O O . ILE A 1 179 ? -15.323 0.793 8.707 1.00 98.19 179 ILE A O 1
ATOM 1458 N N . LEU A 1 180 ? -14.816 2.523 7.390 1.00 98.62 180 LEU A N 1
ATOM 1459 C CA . LEU A 1 180 ? -14.723 3.484 8.495 1.00 98.62 180 LEU A CA 1
ATOM 1460 C C . LEU A 1 180 ? -16.009 3.546 9.335 1.00 98.62 180 LEU A C 1
ATOM 1462 O O . LEU A 1 180 ? -15.941 3.684 10.556 1.00 98.62 180 LEU A O 1
ATOM 1466 N N . ALA A 1 181 ? -17.185 3.424 8.713 1.00 98.06 181 ALA A N 1
ATOM 1467 C CA . ALA A 1 181 ? -18.451 3.363 9.441 1.00 98.06 181 ALA A CA 1
ATOM 1468 C C . ALA A 1 181 ? -18.572 2.089 10.301 1.00 98.06 181 ALA A C 1
ATOM 1470 O O . ALA A 1 181 ? -18.993 2.171 11.458 1.00 98.06 181 ALA A O 1
ATOM 1471 N N . ARG A 1 182 ? -18.170 0.928 9.765 1.00 97.56 182 ARG A N 1
ATOM 1472 C CA . ARG A 1 182 ? -18.120 -0.349 10.503 1.00 97.56 182 ARG A CA 1
ATOM 1473 C C . ARG A 1 182 ? -17.130 -0.274 11.654 1.00 97.56 182 ARG A C 1
ATOM 1475 O O . ARG A 1 182 ? -17.501 -0.528 12.798 1.00 97.56 182 ARG A O 1
ATOM 1482 N N . ASP A 1 183 ? -15.922 0.186 11.364 1.00 98.38 183 ASP A N 1
ATOM 1483 C CA . ASP A 1 183 ? -14.870 0.380 12.346 1.00 98.38 183 ASP A CA 1
ATOM 1484 C C . ASP A 1 183 ? -15.302 1.330 13.443 1.00 98.38 183 ASP A C 1
ATOM 1486 O O . ASP A 1 183 ? -14.949 1.104 14.589 1.00 98.38 183 ASP A O 1
ATOM 1490 N N . ALA A 1 184 ? -16.062 2.389 13.154 1.00 97.94 184 ALA A N 1
ATOM 1491 C CA . ALA A 1 184 ? -16.525 3.316 14.182 1.00 97.94 184 ALA A CA 1
ATOM 1492 C C . ALA A 1 184 ? -17.467 2.619 15.175 1.00 97.94 184 ALA A C 1
ATOM 1494 O O . ALA A 1 184 ? -17.364 2.863 16.381 1.00 97.94 184 ALA A O 1
ATOM 1495 N N . ALA A 1 185 ? -18.327 1.727 14.675 1.00 97.12 185 ALA A N 1
ATOM 1496 C CA . ALA A 1 185 ? -19.291 0.965 15.462 1.00 97.12 185 ALA A CA 1
ATOM 1497 C C . ALA A 1 185 ? -18.674 -0.242 16.193 1.00 97.12 185 ALA A C 1
ATOM 1499 O O . ALA A 1 185 ? -19.191 -0.641 17.236 1.00 97.12 185 ALA A O 1
ATOM 1500 N N . ASP A 1 186 ? -17.574 -0.812 15.692 1.00 97.50 186 ASP A N 1
ATOM 1501 C CA . ASP A 1 186 ? -16.960 -2.003 16.282 1.00 97.50 186 ASP A CA 1
ATOM 1502 C C . ASP A 1 186 ? -16.090 -1.653 17.509 1.00 97.50 186 ASP A C 1
ATOM 1504 O O . ASP A 1 186 ? -15.036 -1.020 17.375 1.00 97.50 186 ASP A O 1
ATOM 1508 N N . PRO A 1 187 ? -16.455 -2.071 18.737 1.00 96.75 187 PRO A N 1
ATOM 1509 C CA . PRO A 1 187 ? -15.639 -1.809 19.914 1.00 96.75 187 PRO A CA 1
ATOM 1510 C C . PRO A 1 187 ? -14.290 -2.544 19.906 1.00 96.75 187 PRO A C 1
ATOM 1512 O O . PRO A 1 187 ? -13.423 -2.164 20.694 1.00 96.75 187 PRO A O 1
ATOM 1515 N N . GLN A 1 188 ? -14.075 -3.567 19.078 1.00 96.75 188 GLN A N 1
ATOM 1516 C CA . GLN A 1 188 ? -12.802 -4.290 18.989 1.00 96.75 188 GLN A CA 1
ATOM 1517 C C . GLN A 1 188 ? -11.740 -3.503 18.213 1.00 96.75 188 GLN A C 1
ATOM 1519 O O . GLN A 1 188 ? -10.560 -3.554 18.575 1.00 96.75 188 GLN A O 1
ATOM 1524 N N . VAL A 1 189 ? -12.145 -2.693 17.231 1.00 98.06 189 VAL A N 1
ATOM 1525 C CA . VAL A 1 189 ? -11.241 -1.796 16.499 1.00 98.06 189 VAL A CA 1
ATOM 1526 C C . VAL A 1 189 ? -10.907 -0.578 17.357 1.00 98.06 189 VAL A C 1
ATOM 1528 O O . VAL A 1 189 ? -11.781 0.154 17.825 1.00 98.06 189 VAL A O 1
ATOM 1531 N N . LYS A 1 190 ? -9.616 -0.339 17.582 1.00 97.62 190 LYS A N 1
ATOM 1532 C CA . LYS A 1 190 ? -9.086 0.772 18.395 1.00 97.62 190 LYS A CA 1
ATOM 1533 C C . LYS A 1 190 ? -8.303 1.784 17.571 1.00 97.62 190 LYS A C 1
ATOM 1535 O O . LYS A 1 190 ? -8.052 2.902 18.032 1.00 97.62 190 LYS A O 1
ATOM 1540 N N . THR A 1 191 ? -7.822 1.387 16.403 1.00 98.44 191 THR A N 1
ATOM 1541 C CA . THR A 1 191 ? -6.953 2.198 15.552 1.00 98.44 191 THR A CA 1
ATOM 1542 C C . THR A 1 191 ? -7.190 1.830 14.098 1.00 98.44 191 THR A C 1
ATOM 1544 O O . THR A 1 191 ? -7.357 0.656 13.796 1.00 98.44 191 THR A O 1
ATOM 1547 N N . VAL A 1 192 ? -7.152 2.830 13.227 1.00 98.69 192 VAL A N 1
ATOM 1548 C CA . VAL A 1 192 ? -7.118 2.659 11.775 1.00 98.69 192 VAL A CA 1
ATOM 1549 C C . VAL A 1 192 ? -5.750 3.109 11.274 1.00 98.69 192 VAL A C 1
ATOM 1551 O O . VAL A 1 192 ? -5.257 4.177 11.659 1.00 98.69 192 VAL A O 1
ATOM 1554 N N . VAL A 1 193 ? -5.126 2.299 10.427 1.00 98.69 193 VAL A N 1
ATOM 1555 C CA . VAL A 1 193 ? -3.896 2.637 9.708 1.00 98.69 193 VAL A CA 1
ATOM 1556 C C . VAL A 1 193 ? -4.176 2.501 8.219 1.00 98.69 193 VAL A C 1
ATOM 1558 O O . VAL A 1 193 ? -4.397 1.403 7.725 1.00 98.69 193 VAL A O 1
ATOM 1561 N N . VAL A 1 194 ? -4.151 3.616 7.498 1.00 98.69 194 VAL A N 1
ATOM 1562 C CA . VAL A 1 194 ? -4.335 3.630 6.044 1.00 98.69 194 VAL A CA 1
ATOM 1563 C C . VAL A 1 194 ? -2.974 3.728 5.371 1.00 98.69 194 VAL A C 1
ATOM 1565 O O . VAL A 1 194 ? -2.191 4.620 5.695 1.00 98.69 194 VAL A O 1
ATOM 1568 N N . GLY A 1 195 ? -2.700 2.822 4.442 1.00 98.12 195 GLY A N 1
ATOM 1569 C CA . GLY A 1 195 ? -1.493 2.767 3.631 1.00 98.12 195 GLY A CA 1
ATOM 1570 C C . GLY A 1 195 ? -1.838 2.879 2.157 1.00 98.12 195 GLY A C 1
ATOM 1571 O O . GLY A 1 195 ? -2.842 2.338 1.697 1.00 98.12 195 GLY A O 1
ATOM 1572 N N . MET A 1 196 ? -1.021 3.611 1.419 1.00 97.62 196 MET A N 1
ATOM 1573 C CA . MET A 1 196 ? -1.194 3.840 -0.014 1.00 97.62 196 MET A CA 1
ATOM 1574 C C . MET A 1 196 ? 0.148 4.207 -0.636 1.00 97.62 196 MET A C 1
ATOM 1576 O O . MET A 1 196 ? 1.109 4.463 0.091 1.00 97.62 196 MET A O 1
ATOM 1580 N N . HIS A 1 197 ? 0.221 4.256 -1.960 1.00 96.81 197 HIS A N 1
ATOM 1581 C CA . HIS A 1 197 ? 1.463 4.612 -2.622 1.00 96.81 197 HIS A CA 1
ATOM 1582 C C . HIS A 1 197 ? 1.697 6.127 -2.595 1.00 96.81 197 HIS A C 1
ATOM 1584 O O . HIS A 1 197 ? 2.552 6.598 -1.850 1.00 96.81 197 HIS A O 1
ATOM 1590 N N . ALA A 1 198 ? 0.893 6.911 -3.316 1.00 94.12 198 ALA A N 1
ATOM 1591 C CA . ALA A 1 198 ? 1.031 8.369 -3.337 1.00 94.12 198 ALA A CA 1
ATOM 1592 C C . ALA A 1 198 ? 0.401 9.018 -2.094 1.00 94.12 198 ALA A C 1
ATOM 1594 O O . ALA A 1 198 ? -0.682 8.631 -1.659 1.00 94.12 198 ALA A O 1
ATOM 1595 N N . ALA A 1 199 ? 1.034 10.036 -1.510 1.00 93.69 199 ALA A N 1
ATOM 1596 C CA . ALA A 1 199 ? 0.470 10.711 -0.341 1.00 93.69 199 ALA A CA 1
ATOM 1597 C C . ALA A 1 199 ? -0.880 11.388 -0.646 1.00 93.69 199 ALA A C 1
ATOM 1599 O O . ALA A 1 199 ? -1.085 11.925 -1.737 1.00 93.69 199 ALA A O 1
ATOM 1600 N N . LEU A 1 200 ? -1.783 11.418 0.346 1.00 93.62 200 LEU A N 1
ATOM 1601 C CA . LEU A 1 200 ? -3.013 12.215 0.267 1.00 93.62 200 LEU A CA 1
ATOM 1602 C C . LEU A 1 200 ? -2.691 13.703 0.005 1.00 93.62 200 LEU A C 1
ATOM 1604 O O . LEU A 1 200 ? -1.605 14.168 0.374 1.00 93.62 200 LEU A O 1
ATOM 1608 N N . PRO A 1 201 ? -3.638 14.470 -0.566 1.00 90.94 201 PRO A N 1
ATOM 1609 C CA . PRO A 1 201 ? -3.410 15.864 -0.920 1.00 90.94 201 PRO A CA 1
ATOM 1610 C C . PRO A 1 201 ? -2.968 16.746 0.256 1.00 90.94 201 PRO A C 1
ATOM 1612 O O . PRO A 1 201 ? -3.308 16.506 1.418 1.00 90.94 201 PRO A O 1
ATOM 1615 N N . HIS A 1 202 ? -2.246 17.818 -0.069 1.00 85.62 202 HIS A N 1
ATOM 1616 C CA . HIS A 1 202 ? -1.709 18.819 0.860 1.00 85.62 202 HIS A CA 1
ATOM 1617 C C . HIS A 1 202 ? -0.667 18.256 1.843 1.00 85.62 202 HIS A C 1
ATOM 1619 O O . HIS A 1 202 ? -0.508 18.757 2.969 1.00 85.62 202 HIS A O 1
ATOM 1625 N N . SER A 1 203 ? 0.032 17.199 1.421 1.00 80.81 203 SER A N 1
ATOM 1626 C CA . SER A 1 203 ? 1.250 16.707 2.066 1.00 80.81 203 SER A CA 1
ATOM 1627 C C . SER A 1 203 ? 2.416 17.700 1.881 1.00 80.81 203 SER A C 1
ATOM 1629 O O . SER A 1 203 ? 2.268 18.723 1.224 1.00 80.81 203 SER A O 1
ATOM 1631 N N . LEU A 1 204 ? 3.578 17.452 2.497 1.00 74.81 204 LEU A N 1
ATOM 1632 C CA . LEU A 1 204 ? 4.752 18.318 2.292 1.00 74.81 204 LEU A CA 1
ATOM 1633 C C . LEU A 1 204 ? 5.370 18.158 0.889 1.00 74.81 204 LEU A C 1
ATOM 1635 O O . LEU A 1 204 ? 5.977 19.103 0.401 1.00 74.81 204 LEU A O 1
ATOM 1639 N N . GLY A 1 205 ? 5.191 17.000 0.246 1.00 70.31 205 GLY A N 1
ATOM 1640 C CA . GLY A 1 205 ? 5.604 16.730 -1.136 1.00 70.31 205 GLY A CA 1
ATOM 1641 C C . GLY A 1 205 ? 4.432 16.868 -2.098 1.00 70.31 205 GLY A C 1
ATOM 1642 O O . GLY A 1 205 ? 4.045 15.892 -2.731 1.00 70.31 205 GLY A O 1
ATOM 1643 N N . CYS A 1 206 ? 3.799 18.045 -2.154 1.00 73.44 206 CYS A N 1
ATOM 1644 C CA . CYS A 1 206 ? 2.624 18.261 -3.010 1.00 73.44 206 CYS A CA 1
ATOM 1645 C C . CYS A 1 206 ? 2.887 17.899 -4.482 1.00 73.44 206 CYS A C 1
ATOM 1647 O O . CYS A 1 206 ? 1.975 17.440 -5.157 1.00 73.44 206 CYS A O 1
ATOM 1649 N N . ASP A 1 207 ? 4.111 18.084 -4.970 1.00 72.25 207 ASP A N 1
ATOM 1650 C CA . ASP A 1 207 ? 4.526 17.803 -6.348 1.00 72.25 207 ASP A CA 1
ATOM 1651 C C . ASP A 1 207 ? 4.745 16.311 -6.657 1.00 72.25 207 ASP A C 1
ATOM 1653 O O . ASP A 1 207 ? 5.000 15.991 -7.806 1.00 72.25 207 ASP A O 1
ATOM 1657 N N . HIS A 1 208 ? 4.624 15.422 -5.664 1.00 80.56 208 HIS A N 1
ATOM 1658 C CA . HIS A 1 208 ? 4.727 13.960 -5.793 1.00 80.56 208 HIS A CA 1
ATOM 1659 C C . HIS A 1 208 ? 3.680 13.304 -4.884 1.00 80.56 208 HIS A C 1
ATOM 1661 O O . HIS A 1 208 ? 3.980 12.630 -3.889 1.00 80.56 208 HIS A O 1
ATOM 1667 N N . SER A 1 209 ? 2.417 13.618 -5.149 1.00 87.69 209 SER A N 1
ATOM 1668 C CA . SER A 1 209 ? 1.289 13.205 -4.321 1.00 87.69 209 SER A CA 1
ATOM 1669 C C . SER A 1 209 ? 0.001 13.231 -5.130 1.00 87.69 209 SER A C 1
ATOM 1671 O O . SER A 1 209 ? -0.034 13.629 -6.291 1.00 87.69 209 SER A O 1
ATOM 1673 N N . MET A 1 210 ? -1.118 12.921 -4.486 1.00 91.31 210 MET A N 1
ATOM 1674 C CA . MET A 1 210 ? -2.426 13.013 -5.129 1.00 91.31 210 MET A CA 1
ATOM 1675 C C . MET A 1 210 ? -2.810 14.433 -5.600 1.00 91.31 210 MET A C 1
ATOM 1677 O O . MET A 1 210 ? -3.817 14.573 -6.283 1.00 91.31 210 MET A O 1
ATOM 1681 N N . ASN A 1 211 ? -2.031 15.480 -5.299 1.00 89.44 211 ASN A N 1
ATOM 1682 C CA . ASN A 1 211 ? -2.203 16.812 -5.895 1.00 89.44 211 ASN A CA 1
ATOM 1683 C C . ASN A 1 211 ? -1.844 16.891 -7.392 1.00 89.44 211 ASN A C 1
ATOM 1685 O O . ASN A 1 211 ? -2.179 17.886 -8.029 1.00 89.44 211 ASN A O 1
ATOM 1689 N N . GLU A 1 212 ? -1.194 15.880 -7.971 1.00 88.12 212 GLU A N 1
ATOM 1690 C CA . GLU A 1 212 ? -0.767 15.901 -9.381 1.00 88.12 212 GLU A CA 1
ATOM 1691 C C . GLU A 1 212 ? -1.919 15.745 -10.389 1.00 88.12 212 GLU A C 1
ATOM 1693 O O . GLU A 1 212 ? -1.730 15.897 -11.596 1.00 88.12 212 GLU A O 1
ATOM 1698 N N . SER A 1 213 ? -3.138 15.465 -9.919 1.00 89.38 213 SER A N 1
ATOM 1699 C CA . SER A 1 213 ? -4.333 15.444 -10.765 1.00 89.38 213 SER A CA 1
ATOM 1700 C C . SER A 1 213 ? -5.546 16.012 -10.033 1.00 89.38 213 SER A C 1
ATOM 1702 O O . SER A 1 213 ? -5.690 15.845 -8.824 1.00 89.38 213 SER A O 1
ATOM 1704 N N . ALA A 1 214 ? -6.468 16.633 -10.775 1.00 91.38 214 ALA A N 1
ATOM 1705 C CA . ALA A 1 214 ? -7.709 17.162 -10.205 1.00 91.38 214 ALA A CA 1
ATOM 1706 C C . ALA A 1 214 ? -8.568 16.060 -9.559 1.00 91.38 214 ALA A C 1
ATOM 1708 O O . ALA A 1 214 ? -9.164 16.270 -8.503 1.00 91.38 214 ALA A O 1
ATOM 1709 N N . GLN A 1 215 ? -8.604 14.875 -10.179 1.00 90.75 215 GLN A N 1
ATOM 1710 C CA . GLN A 1 215 ? -9.302 13.715 -9.629 1.00 90.75 215 GLN A CA 1
ATOM 1711 C C . GLN A 1 215 ? -8.658 13.259 -8.317 1.00 90.75 215 GLN A C 1
ATOM 1713 O O . GLN A 1 215 ? -9.372 13.107 -7.328 1.00 90.75 215 GLN A O 1
ATOM 1718 N N . GLY A 1 216 ? -7.329 13.098 -8.285 1.00 92.06 216 GLY A N 1
ATOM 1719 C CA . GLY A 1 216 ? -6.599 12.716 -7.077 1.00 92.06 216 GLY A CA 1
ATOM 1720 C C . GLY A 1 216 ? -6.748 13.739 -5.950 1.00 92.06 216 GLY A C 1
ATOM 1721 O O . GLY A 1 216 ? -6.993 13.364 -4.801 1.00 92.06 216 GLY A O 1
ATOM 1722 N N . GLU A 1 217 ? -6.690 15.034 -6.266 1.00 93.31 217 GLU A N 1
ATOM 1723 C CA . GLU A 1 217 ? -6.873 16.092 -5.276 1.00 93.31 217 GLU A CA 1
ATOM 1724 C C . GLU A 1 217 ? -8.284 16.042 -4.690 1.00 93.31 217 GLU A C 1
ATOM 1726 O O . GLU A 1 217 ? -8.461 16.087 -3.467 1.00 93.31 217 GLU A O 1
ATOM 1731 N N . TYR A 1 218 ? -9.296 15.893 -5.546 1.00 94.19 218 TYR A N 1
ATOM 1732 C CA . TYR A 1 218 ? -10.684 15.802 -5.119 1.00 94.19 218 TYR A CA 1
ATOM 1733 C C . TYR A 1 218 ? -10.930 14.568 -4.247 1.00 94.19 218 TYR A C 1
ATOM 1735 O O . TYR A 1 218 ? -11.380 14.705 -3.104 1.00 94.19 218 TYR A O 1
ATOM 1743 N N . SER A 1 219 ? -10.643 13.370 -4.757 1.00 95.06 219 SER A N 1
ATOM 1744 C CA . SER A 1 219 ? -10.971 12.109 -4.089 1.00 95.06 219 SER A CA 1
ATOM 1745 C C . SER A 1 219 ? -10.098 11.872 -2.855 1.00 95.06 219 SER A C 1
ATOM 1747 O O . SER A 1 219 ? -10.614 11.498 -1.797 1.00 95.06 219 SER A O 1
ATOM 1749 N N . GLY A 1 220 ? -8.811 12.213 -2.925 1.00 95.06 220 GLY A N 1
ATOM 1750 C CA . GLY A 1 220 ? -7.899 12.207 -1.784 1.00 95.06 220 GLY A CA 1
ATOM 1751 C C . GLY A 1 220 ? -8.357 13.152 -0.671 1.00 95.06 220 GLY A C 1
ATOM 1752 O O . GLY A 1 220 ? -8.355 12.778 0.504 1.00 95.06 220 GLY A O 1
ATOM 1753 N N . SER A 1 221 ? -8.857 14.342 -1.023 1.00 94.94 221 SER A N 1
ATOM 1754 C CA . SER A 1 221 ? -9.440 15.272 -0.047 1.00 94.94 221 SER A CA 1
ATOM 1755 C C . SER A 1 221 ? -10.726 14.741 0.587 1.00 94.94 221 SER A C 1
ATOM 1757 O O . SER A 1 221 ? -10.986 15.034 1.757 1.00 94.94 221 SER A O 1
ATOM 1759 N N . GLN A 1 222 ? -11.538 13.963 -0.144 1.00 95.94 222 GLN A N 1
ATOM 1760 C CA . GLN A 1 222 ? -12.695 13.277 0.446 1.00 95.94 222 GLN A CA 1
ATOM 1761 C C . GLN A 1 222 ? -12.221 12.313 1.534 1.00 95.94 222 GLN A C 1
ATOM 1763 O O . GLN A 1 222 ? -12.608 12.483 2.686 1.00 95.94 222 GLN A O 1
ATOM 1768 N N . VAL A 1 223 ? -11.331 11.370 1.205 1.00 96.69 223 VAL A N 1
ATOM 1769 C CA . VAL A 1 223 ? -10.852 10.3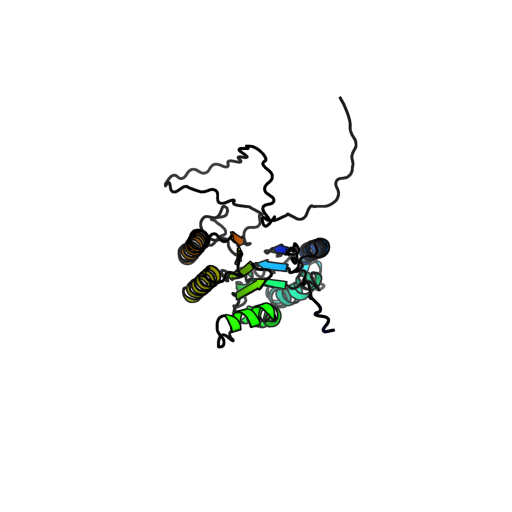59 2.166 1.00 96.69 223 VAL A CA 1
ATOM 1770 C C . VAL A 1 223 ? -10.144 11.001 3.356 1.00 96.69 223 VAL A C 1
ATOM 1772 O O . VAL A 1 223 ? -10.387 10.604 4.494 1.00 96.69 223 VAL A O 1
ATOM 1775 N N . TYR A 1 224 ? -9.349 12.052 3.139 1.00 95.50 224 TYR A N 1
ATOM 1776 C CA . TYR A 1 224 ? -8.751 12.806 4.241 1.00 95.50 224 TYR A CA 1
ATOM 1777 C C . TYR A 1 224 ? -9.812 13.357 5.211 1.00 95.50 224 TYR A C 1
ATOM 1779 O O . TYR A 1 224 ? -9.670 13.229 6.430 1.00 95.50 224 TYR A O 1
ATOM 1787 N N . ARG A 1 225 ? -10.908 13.930 4.693 1.00 95.69 225 ARG A N 1
ATOM 1788 C CA . ARG A 1 225 ? -12.020 14.402 5.533 1.00 95.69 225 ARG A CA 1
ATOM 1789 C C . ARG A 1 225 ? -12.749 13.261 6.234 1.00 95.69 225 ARG A C 1
ATOM 1791 O O . ARG A 1 225 ? -13.041 13.416 7.416 1.00 95.69 225 ARG A O 1
ATOM 1798 N N . GLU A 1 226 ? -12.996 12.139 5.560 1.00 97.19 226 GLU A N 1
ATOM 1799 C CA . GLU A 1 226 ? -13.620 10.957 6.180 1.00 97.19 226 GLU A CA 1
ATOM 1800 C C . GLU A 1 226 ? -12.795 10.454 7.372 1.00 97.19 226 GLU A C 1
ATOM 1802 O O . GLU A 1 226 ? -13.335 10.191 8.443 1.00 97.19 226 GLU A O 1
ATOM 1807 N N . LEU A 1 227 ? -11.467 10.406 7.238 1.00 97.56 227 LEU A N 1
ATOM 1808 C CA . LEU A 1 227 ? -10.563 9.991 8.314 1.00 97.56 227 LEU A CA 1
ATOM 1809 C C . LEU A 1 227 ? -10.574 10.962 9.503 1.00 97.56 227 LEU A C 1
ATOM 1811 O O . LEU A 1 227 ? -10.535 10.538 10.663 1.00 97.56 227 LEU A O 1
ATOM 1815 N N . LEU A 1 228 ? -10.655 12.270 9.239 1.00 95.81 228 LEU A N 1
ATOM 1816 C CA . LEU A 1 228 ? -10.811 13.276 10.292 1.00 95.81 228 LEU A CA 1
ATOM 1817 C C . LEU A 1 228 ? -12.165 13.156 11.001 1.00 95.81 228 LEU A C 1
ATOM 1819 O O . LEU A 1 228 ? -12.208 13.225 12.232 1.00 95.81 228 LEU A O 1
ATOM 1823 N N . GLN A 1 229 ? -13.247 12.952 10.248 1.00 96.75 229 GLN A N 1
ATOM 1824 C CA . GLN A 1 229 ? -14.591 12.758 10.797 1.00 96.75 229 GLN A CA 1
ATOM 1825 C C . GLN A 1 229 ? -14.669 11.479 11.632 1.00 96.75 229 GLN A C 1
ATOM 1827 O O . GLN A 1 229 ? -15.126 11.528 12.773 1.00 96.75 229 GLN A O 1
ATOM 1832 N N . PHE A 1 230 ? -14.131 10.367 11.125 1.00 97.81 230 PHE A N 1
ATOM 1833 C CA . PHE A 1 230 ? -14.007 9.107 11.854 1.00 97.81 230 PHE A CA 1
ATOM 1834 C C . PHE A 1 230 ? -13.292 9.305 13.191 1.00 97.81 230 PHE A C 1
ATOM 1836 O O . PHE A 1 230 ? -13.801 8.898 14.238 1.00 97.81 230 PHE A O 1
ATOM 1843 N N . ARG A 1 231 ? -12.129 9.971 13.182 1.00 96.94 231 ARG A N 1
ATOM 1844 C CA . ARG A 1 231 ? -11.361 10.245 14.404 1.00 96.94 231 ARG A CA 1
ATOM 1845 C C . ARG A 1 231 ? -12.163 11.090 15.393 1.00 96.94 231 ARG A C 1
ATOM 1847 O O . ARG A 1 231 ? -12.147 10.795 16.585 1.00 96.94 231 ARG A O 1
ATOM 1854 N N . ALA A 1 232 ? -12.835 12.135 14.912 1.00 96.25 232 ALA A N 1
ATOM 1855 C CA . ALA A 1 232 ? -13.621 13.033 15.754 1.00 96.25 232 ALA A CA 1
ATOM 1856 C C . ALA A 1 232 ? -14.837 12.330 16.379 1.00 96.25 232 ALA A C 1
ATOM 1858 O O . ALA A 1 232 ? -15.104 12.524 17.561 1.00 96.25 232 ALA A O 1
ATOM 1859 N N . ALA A 1 233 ? -15.539 11.493 15.610 1.00 96.25 233 ALA A N 1
ATOM 1860 C CA . ALA A 1 233 ? -16.756 10.814 16.049 1.00 96.25 233 ALA A CA 1
ATOM 1861 C C . ALA A 1 233 ? -16.482 9.597 16.950 1.00 96.25 233 ALA A C 1
ATOM 1863 O O . ALA A 1 233 ? -17.212 9.361 17.907 1.00 96.25 233 ALA A O 1
ATOM 1864 N N . SER A 1 234 ? -15.432 8.823 16.658 1.00 97.19 234 SER A N 1
ATOM 1865 C CA . SER A 1 234 ? -15.134 7.571 17.372 1.00 97.19 234 SER A CA 1
ATOM 1866 C C . SER A 1 234 ? -14.105 7.723 18.496 1.00 97.19 234 SER A C 1
ATOM 1868 O O . SER A 1 234 ? -13.950 6.821 19.320 1.00 97.19 234 SER A O 1
ATOM 1870 N N . ASN A 1 235 ? -13.355 8.833 18.512 1.00 96.06 235 ASN A N 1
ATOM 1871 C CA . ASN A 1 235 ? -12.173 9.042 19.356 1.00 96.06 235 ASN A CA 1
ATOM 1872 C C . ASN A 1 235 ? -11.073 7.963 19.178 1.00 96.06 235 ASN A C 1
ATOM 1874 O O . ASN A 1 235 ? -10.195 7.803 20.033 1.00 96.06 235 ASN A O 1
ATOM 1878 N N . LYS A 1 236 ? -11.097 7.210 18.067 1.00 97.62 236 LYS A N 1
ATOM 1879 C CA . LYS A 1 236 ? -10.090 6.193 17.726 1.00 97.62 236 LYS A CA 1
ATOM 1880 C C . LYS A 1 236 ? -8.869 6.828 17.068 1.00 97.62 236 LYS A C 1
ATOM 1882 O O . LYS A 1 236 ? -8.920 7.927 16.514 1.00 97.62 236 LYS A O 1
ATOM 1887 N N . LYS A 1 237 ? -7.729 6.140 17.149 1.00 97.81 237 LYS A N 1
ATOM 1888 C CA . LYS A 1 237 ? -6.475 6.622 16.551 1.00 97.81 237 LYS A CA 1
ATOM 1889 C C . LYS A 1 237 ? -6.507 6.396 15.040 1.00 97.81 237 LYS A C 1
ATOM 1891 O O . LYS A 1 237 ? -6.986 5.362 14.591 1.00 97.81 237 LYS A O 1
ATOM 1896 N N . VAL A 1 238 ? -5.956 7.341 14.285 1.00 97.50 238 VAL A N 1
ATOM 1897 C CA . VAL A 1 238 ? -5.812 7.241 12.830 1.00 97.50 238 VAL A CA 1
ATOM 1898 C C . VAL A 1 238 ? -4.371 7.547 12.457 1.00 97.50 238 VAL A C 1
ATOM 1900 O O . VAL A 1 238 ? -3.816 8.550 12.916 1.00 97.50 238 VAL A O 1
ATOM 1903 N N . TYR A 1 239 ? -3.789 6.697 11.619 1.00 96.81 239 TYR A N 1
ATOM 1904 C CA . TYR A 1 239 ? -2.485 6.900 11.000 1.00 96.81 239 TYR A CA 1
ATOM 1905 C C . TYR A 1 239 ? -2.624 6.763 9.487 1.00 96.81 239 TYR A C 1
ATOM 1907 O O . TYR A 1 239 ? -3.346 5.895 9.008 1.00 96.81 239 TYR A O 1
ATOM 1915 N N . VAL A 1 240 ? -1.929 7.621 8.746 1.00 95.75 240 VAL A N 1
ATOM 1916 C CA . VAL A 1 240 ? -1.835 7.544 7.287 1.00 95.75 240 VAL A CA 1
ATOM 1917 C C . VAL A 1 240 ? -0.364 7.391 6.939 1.00 95.75 240 VAL A C 1
ATOM 1919 O O . VAL A 1 240 ? 0.464 8.158 7.437 1.00 95.75 240 VAL A O 1
ATOM 1922 N N . ILE A 1 241 ? -0.048 6.385 6.134 1.00 95.44 241 ILE A N 1
ATOM 1923 C CA . ILE A 1 241 ? 1.300 6.056 5.685 1.00 95.44 241 ILE A CA 1
ATOM 1924 C C . ILE A 1 241 ? 1.271 6.052 4.161 1.00 95.44 241 ILE A C 1
ATOM 1926 O O . ILE A 1 241 ? 0.375 5.474 3.551 1.00 95.44 241 ILE A O 1
ATOM 1930 N N . ALA A 1 242 ? 2.229 6.734 3.554 1.00 94.06 242 ALA A N 1
ATOM 1931 C CA . ALA A 1 242 ? 2.380 6.767 2.114 1.00 94.06 242 ALA A CA 1
ATOM 1932 C C . ALA A 1 242 ? 3.848 6.595 1.744 1.00 94.06 242 ALA A C 1
ATOM 1934 O O . ALA A 1 242 ? 4.729 6.857 2.570 1.00 94.06 242 ALA A O 1
ATOM 1935 N N . SER A 1 243 ? 4.067 6.153 0.515 1.00 90.94 243 SER A N 1
ATOM 1936 C CA . SER A 1 243 ? 5.374 6.037 -0.114 1.00 90.94 243 SER A CA 1
ATOM 1937 C C . SER A 1 243 ? 5.499 7.100 -1.215 1.00 90.94 243 SER A C 1
ATOM 1939 O O . SER A 1 243 ? 5.095 8.245 -0.985 1.00 90.94 243 SER A O 1
ATOM 1941 N N . HIS A 1 244 ? 6.041 6.747 -2.382 1.00 90.38 244 HIS A N 1
ATOM 1942 C CA . HIS A 1 244 ? 6.211 7.544 -3.600 1.00 90.38 244 HIS A CA 1
ATOM 1943 C C . HIS A 1 244 ? 7.228 8.687 -3.485 1.00 90.38 244 HIS A C 1
ATOM 1945 O O . HIS A 1 244 ? 8.159 8.814 -4.277 1.00 90.38 244 HIS A O 1
ATOM 1951 N N . SER A 1 245 ? 7.096 9.510 -2.448 1.00 81.06 245 SER A N 1
ATOM 1952 C CA . SER A 1 245 ? 8.071 10.531 -2.086 1.00 81.06 245 SER A CA 1
ATOM 1953 C C . SER A 1 245 ? 9.338 9.874 -1.526 1.00 81.06 245 SER A C 1
ATOM 1955 O O . SER A 1 245 ? 9.297 9.258 -0.462 1.00 81.06 245 SER A O 1
ATOM 1957 N N . HIS A 1 246 ? 10.483 10.029 -2.204 1.00 78.19 246 HIS A N 1
ATOM 1958 C CA . HIS A 1 246 ? 11.782 9.422 -1.828 1.00 78.19 246 HIS A CA 1
ATOM 1959 C C . HIS A 1 246 ? 12.460 10.111 -0.635 1.00 78.19 246 HIS A C 1
ATOM 1961 O O . HIS A 1 246 ? 13.654 10.409 -0.629 1.00 78.19 246 HIS A O 1
ATOM 1967 N N . PHE A 1 247 ? 11.680 10.386 0.402 1.00 69.62 247 PHE A N 1
ATOM 1968 C CA . PHE A 1 247 ? 12.120 10.936 1.669 1.00 69.62 247 PHE A CA 1
ATOM 1969 C C . PHE A 1 247 ? 11.181 10.475 2.782 1.00 69.62 247 PHE A C 1
ATOM 1971 O O . PHE A 1 247 ? 9.990 10.259 2.579 1.00 69.62 247 PHE A O 1
ATOM 1978 N N . CYS A 1 248 ? 11.698 10.385 4.006 1.00 62.16 248 CYS A N 1
ATOM 1979 C CA . CYS A 1 248 ? 10.859 10.100 5.161 1.00 62.16 248 CYS A CA 1
ATOM 1980 C C . CYS A 1 248 ? 10.458 11.402 5.859 1.00 62.16 248 CYS A C 1
ATOM 1982 O O . CYS A 1 248 ? 11.314 12.140 6.347 1.00 62.16 248 CYS A O 1
ATOM 1984 N N . THR A 1 249 ? 9.155 11.668 5.966 1.00 62.38 249 THR A N 1
ATOM 1985 C CA . THR A 1 249 ? 8.619 12.784 6.759 1.00 62.38 249 THR A CA 1
ATOM 1986 C C . THR A 1 249 ? 7.540 12.300 7.714 1.00 62.38 249 THR A C 1
ATOM 1988 O O . THR A 1 249 ? 6.800 11.360 7.436 1.00 62.38 249 THR A O 1
ATOM 1991 N N . ARG A 1 250 ? 7.437 12.952 8.875 1.00 60.72 250 ARG A N 1
ATOM 1992 C CA . ARG A 1 250 ? 6.369 12.694 9.842 1.00 60.72 250 ARG A CA 1
ATOM 1993 C C . ARG A 1 250 ? 5.607 13.979 10.102 1.00 60.72 250 ARG A C 1
ATOM 1995 O O . ARG A 1 250 ? 6.142 14.890 10.729 1.00 60.72 250 ARG A O 1
ATOM 2002 N N . ARG A 1 251 ? 4.337 14.027 9.700 1.00 53.38 251 ARG A N 1
ATOM 2003 C CA . ARG A 1 251 ? 3.436 15.114 10.090 1.00 53.38 251 ARG A CA 1
ATOM 2004 C C . ARG A 1 251 ? 2.682 14.720 11.357 1.00 53.38 251 ARG A C 1
ATOM 2006 O O . ARG A 1 251 ? 1.938 13.746 11.373 1.00 53.38 251 ARG A O 1
ATOM 2013 N N . CYS A 1 252 ? 2.872 15.482 12.428 1.00 37.66 252 CYS A N 1
ATOM 2014 C CA . CYS A 1 252 ? 2.006 15.410 13.601 1.00 37.66 252 CYS A CA 1
ATOM 2015 C C . CYS A 1 252 ? 0.856 16.399 13.392 1.00 37.66 252 CYS A C 1
ATOM 2017 O O . CYS A 1 252 ? 1.095 17.602 13.333 1.00 37.66 252 CYS A O 1
ATOM 2019 N N . SER A 1 253 ? -0.384 15.923 13.283 1.00 40.88 253 SER A N 1
ATOM 2020 C CA . SER A 1 253 ? -1.557 16.802 13.229 1.00 40.88 253 SER A CA 1
ATOM 2021 C C . SER A 1 253 ? -1.810 17.413 14.615 1.00 40.88 253 SER A C 1
ATOM 2023 O O . SER A 1 253 ? -2.581 16.870 15.409 1.00 40.88 253 SER A O 1
ATOM 2025 N N . ALA A 1 254 ? -1.131 18.515 14.934 1.00 33.38 254 ALA A N 1
ATOM 2026 C CA . ALA A 1 254 ? -1.611 19.465 15.933 1.00 33.38 254 ALA A CA 1
ATOM 2027 C C . ALA A 1 254 ? -2.651 20.374 15.254 1.00 33.38 254 ALA A C 1
ATOM 2029 O O . ALA A 1 254 ? -2.499 20.721 14.085 1.00 33.38 254 ALA A O 1
ATOM 2030 N N . GLY A 1 255 ? -3.757 20.646 15.945 1.00 35.25 255 GLY A N 1
ATOM 2031 C CA . GLY A 1 255 ? -4.945 21.276 15.373 1.00 35.25 255 GLY A CA 1
ATOM 2032 C C . GLY A 1 255 ? -4.735 22.698 14.842 1.00 35.25 255 GLY A C 1
ATOM 2033 O O . GLY A 1 255 ? -3.802 23.388 15.231 1.00 35.25 255 GLY A O 1
ATOM 2034 N N . ASN A 1 256 ? -5.693 23.106 14.004 1.00 36.94 256 ASN A N 1
ATOM 2035 C CA . ASN A 1 256 ? -5.900 24.426 13.403 1.00 36.94 256 ASN A CA 1
ATOM 2036 C C . ASN A 1 256 ? -4.804 24.955 12.464 1.00 36.94 256 ASN A C 1
ATOM 2038 O O . ASN A 1 256 ? -3.781 25.454 12.905 1.00 36.94 256 ASN A O 1
ATOM 2042 N N . HIS A 1 257 ? -5.126 25.014 11.165 1.00 32.66 257 HIS A N 1
ATOM 2043 C CA . HIS A 1 257 ? -5.281 26.309 10.491 1.00 32.66 257 HIS A CA 1
ATOM 2044 C C . HIS A 1 257 ? -5.936 26.179 9.106 1.00 32.66 257 HIS A C 1
ATOM 2046 O O . HIS A 1 257 ? -5.342 25.682 8.155 1.00 32.66 257 HIS A O 1
ATOM 2052 N N . HIS A 1 258 ? -7.146 26.731 8.984 1.00 31.75 258 HIS A N 1
ATOM 2053 C CA . HIS A 1 258 ? -7.529 27.482 7.793 1.00 31.75 258 HIS A CA 1
ATOM 2054 C C . HIS A 1 258 ? -6.883 28.868 7.890 1.00 31.75 258 HIS A C 1
ATOM 2056 O O . HIS A 1 258 ? -7.155 29.587 8.852 1.00 31.75 258 HIS A O 1
ATOM 2062 N N . ARG A 1 259 ? -6.080 29.257 6.895 1.00 29.88 259 ARG A N 1
ATOM 2063 C CA . ARG A 1 259 ? -6.020 30.635 6.380 1.00 29.88 259 ARG A CA 1
ATOM 2064 C C . ARG A 1 259 ? -5.342 30.653 5.008 1.00 29.88 259 ARG A C 1
ATOM 2066 O O . ARG A 1 259 ? -4.275 30.084 4.818 1.00 29.88 259 ARG A O 1
ATOM 2073 N N . HIS A 1 260 ? -6.027 31.284 4.062 1.00 32.34 260 HIS A N 1
ATOM 2074 C CA . HIS A 1 260 ? -5.589 31.540 2.696 1.00 32.34 260 HIS A CA 1
ATOM 2075 C C . HIS A 1 260 ? -4.331 32.419 2.622 1.00 32.34 260 HIS A C 1
ATOM 2077 O O . HIS A 1 260 ? -4.228 33.403 3.349 1.00 32.34 260 HIS A O 1
ATOM 2083 N N . GLY A 1 261 ? -3.505 32.142 1.606 1.00 28.06 261 GLY A N 1
ATOM 2084 C CA . GLY A 1 261 ? -2.951 33.160 0.709 1.00 28.06 261 GLY A CA 1
ATOM 2085 C C . GLY A 1 261 ? -1.564 33.716 1.033 1.00 28.06 261 GLY A C 1
ATOM 2086 O O . GLY A 1 261 ? -1.450 34.680 1.776 1.00 28.06 261 GLY A O 1
ATOM 2087 N N . ARG A 1 262 ? -0.535 33.210 0.343 1.00 25.45 262 ARG A N 1
ATOM 2088 C CA . ARG A 1 262 ? 0.286 33.939 -0.650 1.00 25.45 262 ARG A CA 1
ATOM 2089 C C . ARG A 1 262 ? 1.450 33.049 -1.095 1.00 25.45 262 ARG A C 1
ATOM 2091 O O . ARG A 1 262 ? 2.030 32.329 -0.291 1.00 25.45 262 ARG A O 1
ATOM 2098 N N . ARG A 1 263 ? 1.745 33.096 -2.396 1.00 37.81 263 ARG A N 1
ATOM 2099 C CA . ARG A 1 263 ? 3.016 32.633 -2.958 1.00 37.81 263 ARG A CA 1
ATOM 2100 C C . ARG A 1 263 ? 4.123 33.450 -2.301 1.00 37.81 263 ARG A C 1
ATOM 2102 O O . ARG A 1 263 ? 3.985 34.663 -2.283 1.00 37.81 263 ARG A O 1
ATOM 2109 N N . ASP A 1 264 ? 5.142 32.776 -1.786 1.00 24.52 264 ASP A N 1
ATOM 2110 C CA . ASP A 1 264 ? 6.546 33.152 -1.933 1.00 24.52 264 ASP A CA 1
ATOM 2111 C C . ASP A 1 264 ? 7.395 31.930 -1.569 1.00 24.52 264 ASP A C 1
ATOM 2113 O O . ASP A 1 264 ? 7.302 31.351 -0.488 1.00 24.52 264 ASP A O 1
ATOM 2117 N N . SER A 1 265 ? 8.175 31.491 -2.546 1.00 31.25 265 SER A N 1
ATOM 2118 C CA . SER A 1 265 ? 9.230 30.499 -2.417 1.00 31.25 265 SER A CA 1
ATOM 2119 C C . SER A 1 265 ? 10.276 30.988 -1.420 1.00 31.25 265 SER A C 1
ATOM 2121 O O . SER A 1 265 ? 10.978 31.946 -1.726 1.00 31.25 265 SER A O 1
ATOM 2123 N N . LEU A 1 266 ? 10.410 30.324 -0.271 1.00 22.67 266 LEU A N 1
ATOM 2124 C CA . LEU A 1 266 ? 11.605 30.382 0.571 1.00 22.67 266 LEU A CA 1
ATOM 2125 C C . LEU A 1 266 ? 11.654 29.160 1.495 1.00 22.67 266 LEU A C 1
ATOM 2127 O O . LEU A 1 266 ? 10.755 28.900 2.291 1.00 22.67 266 LEU A O 1
ATOM 2131 N N . SER A 1 267 ? 12.746 28.415 1.350 1.00 29.06 267 SER A N 1
ATOM 2132 C CA . SER A 1 267 ? 13.251 27.421 2.293 1.00 29.06 267 SER A CA 1
ATOM 2133 C C . SER A 1 267 ? 13.200 27.950 3.731 1.00 29.06 267 SER A C 1
ATOM 2135 O O . SER A 1 267 ? 13.792 28.991 4.014 1.00 29.06 267 SER A O 1
ATOM 2137 N N . ALA A 1 268 ? 12.590 27.203 4.652 1.00 22.14 268 ALA A N 1
ATOM 2138 C CA . ALA A 1 268 ? 12.782 27.420 6.082 1.00 22.14 268 ALA A CA 1
ATOM 2139 C C . ALA A 1 268 ? 12.698 26.102 6.865 1.00 22.14 268 ALA A C 1
ATOM 2141 O O . ALA A 1 268 ? 11.638 25.498 7.021 1.00 22.14 268 ALA A O 1
ATOM 2142 N N . ALA A 1 269 ? 13.856 25.688 7.376 1.00 25.19 269 ALA A N 1
ATOM 2143 C CA . ALA A 1 269 ? 13.982 24.829 8.542 1.00 25.19 269 ALA A CA 1
ATOM 2144 C C . ALA A 1 269 ? 13.370 25.514 9.782 1.00 25.19 269 ALA A C 1
ATOM 2146 O O . ALA A 1 269 ? 13.430 26.736 9.902 1.00 25.19 269 ALA A O 1
ATOM 2147 N N . GLY A 1 270 ? 12.841 24.740 10.737 1.00 22.27 270 GLY A N 1
ATOM 2148 C CA . GLY A 1 270 ? 12.378 25.289 12.016 1.00 22.27 270 GLY A CA 1
ATOM 2149 C C . GLY A 1 270 ? 11.836 24.243 12.988 1.00 22.27 270 GLY A C 1
ATOM 2150 O O . GLY A 1 270 ? 10.805 23.628 12.738 1.00 22.27 270 GLY A O 1
ATOM 2151 N N . TYR A 1 271 ? 12.574 24.057 14.082 1.00 22.48 271 TYR A N 1
ATOM 2152 C CA . TYR A 1 271 ? 12.362 23.154 15.215 1.00 22.48 271 TYR A CA 1
ATOM 2153 C C . TYR A 1 271 ? 11.396 23.708 16.284 1.00 22.48 271 TYR A C 1
ATOM 2155 O O . TYR A 1 271 ? 11.203 24.912 16.391 1.00 22.48 271 TYR A O 1
ATOM 2163 N N . ASP A 1 272 ? 10.897 22.760 17.086 1.00 26.77 272 ASP A N 1
ATOM 2164 C CA . ASP A 1 272 ? 10.677 22.730 18.547 1.00 26.77 272 ASP A CA 1
ATOM 2165 C C . ASP A 1 272 ? 9.993 23.892 19.299 1.00 26.77 272 ASP A C 1
ATOM 2167 O O . ASP A 1 272 ? 10.390 25.052 19.249 1.00 26.77 272 ASP A O 1
ATOM 2171 N N . ALA A 1 273 ? 9.036 23.514 20.149 1.00 24.47 273 ALA A N 1
ATOM 2172 C CA . ALA A 1 273 ? 8.629 24.288 21.317 1.00 24.47 273 ALA A CA 1
ATOM 2173 C C . ALA A 1 273 ? 8.226 23.304 22.425 1.00 24.47 273 ALA A C 1
ATOM 2175 O O . ALA A 1 273 ? 7.186 22.642 22.357 1.00 24.47 273 ALA A O 1
ATOM 2176 N N . GLY A 1 274 ? 9.096 23.179 23.427 1.00 20.94 274 GLY A N 1
ATOM 2177 C CA . GLY A 1 274 ? 8.908 22.306 24.577 1.00 20.94 274 GLY A CA 1
ATOM 2178 C C . GLY A 1 274 ? 7.858 22.803 25.572 1.00 20.94 274 GLY A C 1
ATOM 2179 O O . GLY A 1 274 ? 7.492 23.975 25.571 1.00 20.94 274 GLY A O 1
ATOM 2180 N N . LEU A 1 275 ? 7.406 21.879 26.432 1.00 23.44 275 LEU A N 1
ATOM 2181 C CA . LEU A 1 275 ? 7.130 22.028 27.877 1.00 23.44 275 LEU A CA 1
ATOM 2182 C C . LEU A 1 275 ? 6.537 20.705 28.444 1.00 23.44 275 LEU A C 1
ATOM 2184 O O . LEU A 1 275 ? 6.147 19.828 27.674 1.00 23.44 275 LEU A O 1
ATOM 2188 N N . PRO A 1 276 ? 6.585 20.473 29.772 1.00 28.94 276 PRO A N 1
ATOM 2189 C CA . PRO A 1 276 ? 7.421 19.466 30.415 1.00 28.94 276 PRO A CA 1
ATOM 2190 C C . PRO A 1 276 ? 6.789 18.070 30.539 1.00 28.94 276 PRO A C 1
ATOM 2192 O O . PRO A 1 276 ? 5.576 17.865 30.480 1.00 28.94 276 PRO A O 1
ATOM 2195 N N . ALA A 1 277 ? 7.668 17.100 30.792 1.00 33.28 277 ALA A N 1
ATOM 2196 C CA . ALA A 1 277 ? 7.354 15.704 31.036 1.00 33.28 277 ALA A CA 1
ATOM 2197 C C . ALA A 1 277 ? 6.368 15.511 32.204 1.00 33.28 277 ALA A C 1
ATOM 2199 O O . ALA A 1 277 ? 6.688 15.747 33.368 1.00 33.28 277 ALA A O 1
ATOM 2200 N N . ARG A 1 278 ? 5.193 14.954 31.899 1.00 24.55 278 ARG A N 1
ATOM 2201 C CA . ARG A 1 278 ? 4.462 14.089 32.828 1.00 24.55 278 ARG A CA 1
ATOM 2202 C C . ARG A 1 278 ? 4.268 12.733 32.176 1.00 24.55 278 ARG A C 1
ATOM 2204 O O . ARG A 1 278 ? 3.716 12.624 31.082 1.00 24.55 278 ARG A O 1
ATOM 2211 N N . ALA A 1 279 ? 4.751 11.709 32.870 1.00 32.62 279 ALA A N 1
ATOM 2212 C CA . ALA A 1 279 ? 4.614 10.312 32.512 1.00 32.62 279 ALA A CA 1
ATOM 2213 C C . ALA A 1 279 ? 3.128 9.947 32.370 1.00 32.62 279 ALA A C 1
ATOM 2215 O O . ALA A 1 279 ? 2.424 9.706 33.346 1.00 32.62 279 ALA A O 1
ATOM 2216 N N . ARG A 1 280 ? 2.650 9.899 31.128 1.00 25.73 280 ARG A N 1
ATOM 2217 C CA . ARG A 1 280 ? 1.542 9.033 30.741 1.00 25.73 280 ARG A CA 1
ATOM 2218 C C . ARG A 1 280 ? 2.143 7.936 29.884 1.00 25.73 280 ARG A C 1
ATOM 2220 O O . ARG A 1 280 ? 2.726 8.210 28.837 1.00 25.73 280 ARG A O 1
ATOM 2227 N N . THR A 1 281 ? 2.011 6.701 30.345 1.00 29.12 281 THR A N 1
ATOM 2228 C CA . THR A 1 281 ? 2.227 5.472 29.578 1.00 29.12 281 THR A CA 1
ATOM 2229 C C . THR A 1 281 ? 1.164 5.371 28.481 1.00 29.12 281 THR A C 1
ATOM 2231 O O . THR A 1 281 ? 0.286 4.515 28.487 1.00 29.12 281 THR A O 1
ATOM 2234 N N . ASP A 1 282 ? 1.211 6.300 27.532 1.00 30.95 282 ASP A N 1
ATOM 2235 C CA . ASP A 1 282 ? 0.374 6.283 26.346 1.00 30.95 282 ASP A CA 1
ATOM 2236 C C . ASP A 1 282 ? 1.047 5.349 25.335 1.00 30.95 282 ASP A C 1
ATOM 2238 O O . ASP A 1 282 ? 2.123 5.647 24.804 1.00 30.95 282 ASP A O 1
ATOM 2242 N N . ARG A 1 283 ? 0.444 4.173 25.115 1.00 38.16 283 ARG A N 1
ATOM 2243 C CA . ARG A 1 283 ? 0.839 3.228 24.060 1.00 38.16 283 ARG A CA 1
ATOM 2244 C C . ARG A 1 283 ?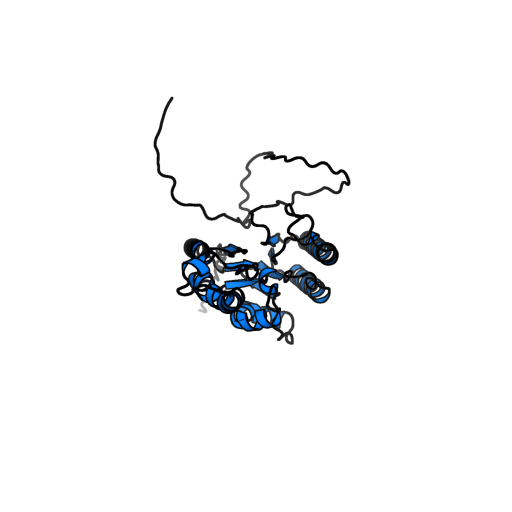 0.563 3.891 22.705 1.00 38.16 283 ARG A C 1
ATOM 2246 O O . ARG A 1 283 ? -0.496 3.713 22.101 1.00 38.16 283 ARG A O 1
ATOM 2253 N N . ARG A 1 284 ? 1.480 4.745 22.258 1.00 45.62 284 ARG A N 1
ATOM 2254 C CA . ARG A 1 284 ? 1.486 5.334 20.915 1.00 45.62 284 ARG A CA 1
ATOM 2255 C C . ARG A 1 284 ? 2.222 4.395 19.974 1.00 45.62 284 ARG A C 1
ATOM 2257 O O . ARG A 1 284 ? 3.265 3.863 20.352 1.00 45.62 284 ARG A O 1
ATOM 2264 N N . LEU A 1 285 ? 1.713 4.247 18.750 1.00 42.72 285 LEU A N 1
ATOM 2265 C CA . LEU A 1 285 ? 2.502 3.699 17.652 1.00 42.72 285 LEU A CA 1
ATOM 2266 C C . LEU A 1 285 ? 3.780 4.545 17.543 1.00 42.72 285 LEU A C 1
ATOM 2268 O O . LEU A 1 285 ? 3.718 5.745 17.262 1.00 42.72 285 LEU A O 1
ATOM 2272 N N . ARG A 1 286 ? 4.929 3.943 17.859 1.00 46.50 286 ARG A N 1
ATOM 2273 C CA . ARG A 1 286 ? 6.241 4.552 17.644 1.00 46.50 286 ARG A CA 1
ATOM 2274 C C . ARG A 1 286 ? 6.763 4.020 16.322 1.00 46.50 286 ARG A C 1
ATOM 2276 O O . ARG A 1 286 ? 7.102 2.850 16.230 1.00 46.50 286 ARG A O 1
ATOM 2283 N N . ILE A 1 287 ? 6.824 4.896 15.328 1.00 50.38 287 ILE A N 1
ATOM 2284 C CA . ILE A 1 287 ? 7.546 4.632 14.086 1.00 50.38 287 ILE A CA 1
ATOM 2285 C C . ILE A 1 287 ? 9.020 4.923 14.383 1.00 50.38 287 ILE A C 1
ATOM 2287 O O . ILE A 1 287 ? 9.408 6.082 14.556 1.00 50.38 287 ILE A O 1
ATOM 2291 N N . SER A 1 288 ? 9.809 3.868 14.561 1.00 41.94 288 SER A N 1
ATOM 2292 C CA . SER A 1 288 ? 11.266 3.930 14.685 1.00 41.94 288 SER A CA 1
ATOM 2293 C C . SER A 1 288 ? 11.898 3.693 13.319 1.00 41.94 288 SER A C 1
ATOM 2295 O O . SER A 1 288 ? 11.483 2.799 12.592 1.00 41.94 288 SER A O 1
ATOM 2297 N N . HIS A 1 289 ? 12.905 4.493 12.981 1.00 47.31 289 HIS A N 1
ATOM 2298 C CA . HIS A 1 289 ? 13.667 4.331 11.746 1.00 47.31 289 HIS A CA 1
ATOM 2299 C C . HIS A 1 289 ? 14.854 3.412 12.038 1.00 47.31 289 HIS A C 1
ATOM 2301 O O . HIS A 1 289 ? 15.515 3.590 13.066 1.00 47.31 289 HIS A O 1
ATOM 2307 N N . GLY A 1 290 ? 15.118 2.446 11.156 1.00 34.50 290 GLY A N 1
ATOM 2308 C CA . GLY A 1 290 ? 16.261 1.542 11.274 1.00 34.50 290 GLY A CA 1
ATOM 2309 C C . GLY A 1 290 ? 17.564 2.332 11.406 1.00 34.50 290 GLY A C 1
ATOM 2310 O O . GLY A 1 290 ? 17.897 3.165 10.562 1.00 34.50 290 GLY A O 1
ATOM 2311 N N . HIS A 1 291 ? 18.280 2.114 12.506 1.00 30.25 291 HIS A N 1
ATOM 2312 C CA . HIS A 1 291 ? 19.551 2.770 12.777 1.00 30.25 291 HIS A CA 1
ATOM 2313 C C . HIS A 1 291 ? 20.613 2.203 11.822 1.00 30.25 291 HIS A C 1
ATOM 2315 O O . HIS A 1 291 ? 20.832 0.993 11.791 1.00 30.25 291 HIS A O 1
ATOM 2321 N N . ARG A 1 292 ? 21.283 3.062 11.038 1.00 34.75 292 ARG A N 1
ATOM 2322 C CA . ARG A 1 292 ? 22.533 2.680 10.357 1.00 34.75 292 ARG A CA 1
ATOM 2323 C C . ARG A 1 292 ? 23.565 2.285 11.427 1.00 34.75 292 ARG A C 1
ATOM 2325 O O . ARG A 1 292 ? 23.565 2.874 12.503 1.00 34.75 292 ARG A O 1
ATOM 2332 N N . GLY A 1 293 ? 24.382 1.276 11.116 1.00 31.20 293 GLY A N 1
ATOM 2333 C CA . GLY A 1 293 ? 25.284 0.546 12.018 1.00 31.20 293 GLY A CA 1
ATOM 2334 C C . GLY A 1 293 ? 26.349 1.352 12.792 1.00 31.20 293 GLY A C 1
ATOM 2335 O O . GLY A 1 293 ? 26.278 2.571 12.920 1.00 31.20 293 GLY A O 1
ATOM 2336 N N . PRO A 1 294 ? 27.323 0.648 13.394 1.00 32.25 294 PRO A N 1
ATOM 2337 C CA . PRO A 1 294 ? 27.797 0.911 14.746 1.00 32.25 294 PRO A CA 1
ATOM 2338 C C . PRO A 1 294 ? 28.598 2.208 14.834 1.00 32.25 294 PRO A C 1
ATOM 2340 O O . PRO A 1 294 ? 29.588 2.396 14.126 1.00 32.25 294 PRO A O 1
ATOM 2343 N N . ARG A 1 295 ? 28.220 3.079 15.777 1.00 28.56 295 ARG A N 1
ATOM 2344 C CA . ARG A 1 295 ? 29.128 4.129 16.240 1.00 28.56 295 ARG A CA 1
ATOM 2345 C C . ARG A 1 295 ? 30.323 3.440 16.886 1.00 28.56 295 ARG A C 1
ATOM 2347 O O . ARG A 1 295 ? 30.187 2.803 17.928 1.00 28.56 295 ARG A O 1
ATOM 2354 N N . ARG A 1 296 ? 31.484 3.565 16.245 1.00 27.12 296 ARG A N 1
ATOM 2355 C CA . ARG A 1 296 ? 32.770 3.339 16.897 1.00 27.12 296 ARG A CA 1
ATOM 2356 C C . ARG A 1 296 ? 32.819 4.227 18.138 1.00 27.12 296 ARG A C 1
ATOM 2358 O O . ARG A 1 296 ? 32.509 5.416 18.075 1.00 27.12 296 ARG A O 1
ATOM 2365 N N . HIS A 1 297 ? 33.135 3.609 19.268 1.00 30.94 297 HIS A N 1
ATOM 2366 C CA . HIS A 1 297 ? 33.513 4.313 20.478 1.00 30.94 297 HIS A CA 1
ATOM 2367 C C . HIS A 1 297 ? 34.858 4.988 20.228 1.00 30.94 297 HIS A C 1
ATOM 2369 O O . HIS A 1 297 ? 35.892 4.351 20.391 1.00 30.94 297 HIS A O 1
ATOM 2375 N N . ASP A 1 298 ? 34.834 6.266 19.866 1.00 26.31 298 ASP A N 1
ATOM 2376 C CA . ASP A 1 298 ? 36.006 7.118 20.005 1.00 26.31 298 ASP A CA 1
ATOM 2377 C C . ASP A 1 298 ? 35.845 7.925 21.294 1.00 26.31 298 ASP A C 1
ATOM 2379 O O . ASP A 1 298 ? 35.028 8.840 21.418 1.00 26.31 298 ASP A O 1
ATOM 2383 N N . HIS A 1 299 ? 36.605 7.503 22.303 1.00 26.70 299 HIS A N 1
ATOM 2384 C CA . HIS A 1 299 ? 36.892 8.296 23.483 1.00 26.70 299 HIS A CA 1
ATOM 2385 C C . HIS A 1 299 ? 37.735 9.502 23.075 1.00 26.70 299 HIS A C 1
ATOM 2387 O O . HIS A 1 299 ? 38.886 9.327 22.690 1.00 26.70 299 HIS A O 1
ATOM 2393 N N . VAL A 1 300 ? 37.218 10.715 23.273 1.00 23.42 300 VAL A N 1
ATOM 2394 C CA . VAL A 1 300 ? 38.057 11.898 23.502 1.00 23.42 300 VAL A CA 1
ATOM 2395 C C . VAL A 1 300 ? 37.397 12.750 24.585 1.00 23.42 300 VAL A C 1
ATOM 2397 O O . VAL A 1 300 ? 36.258 13.190 24.449 1.00 23.42 300 VAL A O 1
ATOM 2400 N N . ARG A 1 301 ? 38.112 12.910 25.703 1.00 25.50 301 ARG A N 1
ATOM 2401 C CA . ARG A 1 301 ? 37.815 13.857 26.783 1.00 25.50 301 ARG A CA 1
ATOM 2402 C C . ARG A 1 301 ? 38.548 15.184 26.540 1.00 25.50 301 ARG A C 1
ATOM 2404 O O . ARG A 1 301 ? 39.593 15.184 25.894 1.00 25.50 301 ARG A O 1
ATOM 2411 N N . PHE A 1 302 ? 38.044 16.193 27.259 1.00 24.69 302 PHE A N 1
ATOM 2412 C CA . PHE A 1 302 ? 38.695 17.389 27.826 1.00 24.69 302 PHE A CA 1
ATOM 2413 C C . PHE A 1 302 ? 38.487 18.716 27.085 1.00 24.69 302 PHE A C 1
ATOM 2415 O O . PHE A 1 302 ? 38.392 18.710 25.857 1.00 24.69 302 PHE A O 1
ATOM 2422 N N . PRO A 1 303 ? 38.527 19.858 27.806 1.00 41.03 303 PRO A N 1
ATOM 2423 C CA . PRO A 1 303 ? 38.485 20.059 29.266 1.00 41.03 303 PRO A CA 1
ATOM 2424 C C . PRO A 1 303 ? 37.070 20.274 29.826 1.00 41.03 303 PRO A C 1
ATOM 2426 O O . PRO A 1 303 ? 36.226 20.880 29.130 1.00 41.03 303 PRO A O 1
#

Secondary structure (DSSP, 8-state):
-------------------EEEEE----SSHHHHHHHHHHHHHHTTEEEEEEES--S-SSS--HHHHHH-SSPPPHHHHHHHHHHHHIIIIIGGGTTS-EEEE--GGGGSS--HHHHHHHSHHHHT-HHHHHHHHHH-TT-----S-EEEEETTEEEEE---SSTT-S-HHHHHHHHHHHHHHHH-TT--EEEEEESSBPTT-S-GGGBGGGSHHHHHHHHHHHHHHHHHHHHH--EEEEEE-SSSS-------S--------------------------------PPPPPS----------